Protein AF-A0A9E5XS10-F1 (afdb_monomer)

Solvent-accessible surface area (backbone atoms only — not comparable to full-atom values): 11115 Å² total; per-residue (Å²): 134,70,72,68,60,56,56,55,53,57,50,54,58,51,52,56,55,53,51,54,52,51,52,52,52,50,52,52,52,51,52,50,52,52,50,50,52,50,49,56,55,58,63,60,54,59,63,59,58,56,53,50,54,51,49,54,52,50,54,51,48,51,55,51,49,52,53,51,52,51,50,54,51,50,50,53,52,50,53,53,50,52,51,52,52,51,49,51,52,52,52,57,58,53,75,74,54,84,91,77,89,79,84,81,85,75,74,76,79,67,97,63,71,49,79,56,57,80,28,68,79,36,46,79,69,51,43,52,52,38,45,74,71,72,37,42,37,36,56,47,40,34,70,45,54,50,67,58,51,47,51,54,33,57,74,76,30,81,86,42,67,82,55,68,48,77,42,40,25,60,45,18,47,26,57,57,67,67,36,55,72,60,43,51,53,48,47,68,75,27,66,86,38,48,133

Structure (mmCIF, N/CA/C/O backbone):
data_AF-A0A9E5XS10-F1
#
_entry.id   AF-A0A9E5XS10-F1
#
loop_
_atom_site.group_PDB
_atom_site.id
_atom_site.type_symbol
_atom_site.label_atom_id
_atom_site.label_alt_id
_atom_site.label_comp_id
_atom_site.label_asym_id
_atom_site.label_entity_id
_atom_site.label_seq_id
_atom_site.pdbx_PDB_ins_code
_atom_site.Cartn_x
_atom_site.Cartn_y
_atom_site.Cartn_z
_atom_site.occupancy
_atom_site.B_iso_or_equiv
_atom_site.auth_seq_id
_atom_site.auth_comp_id
_atom_site.auth_asym_id
_atom_site.auth_atom_id
_atom_site.pdbx_PDB_model_num
ATOM 1 N N . MET A 1 1 ? 51.663 -1.964 -89.976 1.00 53.44 1 MET A N 1
ATOM 2 C CA . MET A 1 1 ? 51.739 -2.112 -88.502 1.00 53.44 1 MET A CA 1
ATOM 3 C C . MET A 1 1 ? 51.256 -0.858 -87.745 1.00 53.44 1 MET A C 1
ATOM 5 O O . MET A 1 1 ? 51.431 -0.776 -86.542 1.00 53.44 1 MET A O 1
ATOM 9 N N . THR A 1 2 ? 50.601 0.103 -88.412 1.00 55.31 2 THR A N 1
ATOM 10 C CA . THR A 1 2 ? 50.251 1.424 -87.840 1.00 55.31 2 THR A CA 1
ATOM 11 C C . THR A 1 2 ? 48.772 1.581 -87.456 1.00 55.31 2 THR A C 1
ATOM 13 O O . THR A 1 2 ? 48.432 2.477 -86.693 1.00 55.31 2 THR A O 1
ATOM 16 N N . ILE A 1 3 ? 47.887 0.701 -87.943 1.00 56.12 3 ILE A N 1
ATOM 17 C CA . ILE A 1 3 ? 46.427 0.790 -87.717 1.00 56.12 3 ILE A CA 1
ATOM 18 C C . ILE A 1 3 ? 46.004 0.113 -86.395 1.00 56.12 3 ILE A C 1
ATOM 20 O O . ILE A 1 3 ? 45.001 0.479 -85.796 1.00 56.12 3 ILE A O 1
ATOM 24 N N . LEU A 1 4 ? 46.796 -0.837 -85.882 1.00 55.75 4 LEU A N 1
ATOM 25 C CA . LEU A 1 4 ? 46.478 -1.538 -84.629 1.00 55.75 4 LEU A CA 1
ATOM 26 C C . LEU A 1 4 ? 46.799 -0.709 -83.371 1.00 55.75 4 LEU A C 1
ATOM 28 O O . LEU A 1 4 ? 46.130 -0.863 -82.354 1.00 55.75 4 LEU A O 1
ATOM 32 N N . VAL A 1 5 ? 47.777 0.201 -83.435 1.00 58.66 5 VAL A N 1
ATOM 33 C CA . VAL A 1 5 ? 48.186 1.030 -82.282 1.00 58.66 5 VAL A CA 1
ATOM 34 C C . VAL A 1 5 ? 47.202 2.184 -82.033 1.00 58.66 5 VAL A C 1
ATOM 36 O O . VAL A 1 5 ? 46.957 2.557 -80.889 1.00 58.66 5 VAL A O 1
ATOM 39 N N . SER A 1 6 ? 46.571 2.708 -83.086 1.00 59.72 6 SER A N 1
ATOM 40 C CA . SER A 1 6 ? 45.602 3.812 -83.004 1.00 59.72 6 SER A CA 1
ATOM 41 C C . SER A 1 6 ? 44.253 3.391 -82.401 1.00 59.72 6 SER A C 1
ATOM 43 O O . SER A 1 6 ? 43.667 4.153 -81.633 1.00 59.72 6 SER A O 1
ATOM 45 N N . GLY A 1 7 ? 43.786 2.163 -82.661 1.00 60.03 7 GLY A N 1
ATOM 46 C CA . GLY A 1 7 ? 42.555 1.631 -82.057 1.00 60.03 7 GLY A CA 1
ATOM 47 C C . GLY A 1 7 ? 42.665 1.368 -80.547 1.00 60.03 7 GLY A C 1
ATOM 48 O O . GLY A 1 7 ? 41.732 1.649 -79.797 1.00 60.03 7 GLY A O 1
ATOM 49 N N . LEU A 1 8 ? 43.827 0.896 -80.083 1.00 58.84 8 LEU A N 1
ATOM 50 C CA . LEU A 1 8 ? 44.101 0.648 -78.660 1.00 58.84 8 LEU A CA 1
ATOM 51 C C . LEU A 1 8 ? 44.187 1.944 -77.837 1.00 58.84 8 LEU A C 1
ATOM 53 O O . LEU A 1 8 ? 43.723 1.979 -76.698 1.00 58.84 8 LEU A O 1
ATOM 57 N N . PHE A 1 9 ? 44.714 3.021 -78.425 1.00 61.28 9 PHE A N 1
ATOM 58 C CA . PHE A 1 9 ? 44.790 4.330 -77.772 1.00 61.28 9 PHE A CA 1
ATOM 59 C C . PHE A 1 9 ? 43.406 4.981 -77.608 1.00 61.28 9 PHE A C 1
ATOM 61 O O . PHE A 1 9 ? 43.086 5.500 -76.540 1.00 61.28 9 PHE A O 1
ATOM 68 N N . SER A 1 10 ? 42.542 4.873 -78.626 1.00 64.38 10 SER A N 1
ATOM 69 C CA . SER A 1 10 ? 41.165 5.386 -78.563 1.00 64.38 10 SER A CA 1
ATOM 70 C C . SER A 1 10 ? 40.307 4.648 -77.524 1.00 64.38 10 SER A C 1
ATOM 72 O O . SER A 1 10 ? 39.529 5.277 -76.805 1.00 64.38 10 SER A O 1
ATOM 74 N N . ALA A 1 11 ? 40.492 3.331 -77.383 1.00 60.56 11 ALA A N 1
ATOM 75 C CA . ALA A 1 11 ? 39.813 2.551 -76.354 1.00 60.56 11 ALA A CA 1
ATOM 76 C C . ALA A 1 11 ? 40.232 2.991 -74.938 1.00 60.56 11 ALA A C 1
ATOM 78 O O . ALA A 1 11 ? 39.366 3.228 -74.099 1.00 60.56 11 ALA A O 1
ATOM 79 N N . ALA A 1 12 ? 41.533 3.172 -74.679 1.00 60.53 12 ALA A N 1
ATOM 80 C CA . ALA A 1 12 ? 42.050 3.577 -73.367 1.00 60.53 12 ALA A CA 1
ATOM 81 C C . ALA A 1 12 ? 41.521 4.949 -72.897 1.00 60.53 12 ALA A C 1
ATOM 83 O O . ALA A 1 12 ? 41.179 5.109 -71.724 1.00 60.53 12 ALA A O 1
ATOM 84 N N . GLU A 1 13 ? 41.381 5.920 -73.807 1.00 60.31 13 GLU A N 1
ATOM 85 C CA . GLU A 1 13 ? 40.816 7.238 -73.484 1.00 60.31 13 GLU A CA 1
ATOM 86 C C . GLU A 1 13 ? 39.303 7.173 -73.191 1.00 60.31 13 GLU A C 1
ATOM 88 O O . GLU A 1 13 ? 38.802 7.875 -72.307 1.00 60.31 13 GLU A O 1
ATOM 93 N N . SER A 1 14 ? 38.572 6.293 -73.885 1.00 62.00 14 SER A N 1
ATOM 94 C CA . SER A 1 14 ? 37.153 6.035 -73.611 1.00 62.00 14 SER A CA 1
ATOM 95 C C . SER A 1 14 ? 36.950 5.368 -72.248 1.00 62.00 14 SER A C 1
ATOM 97 O O . SER A 1 14 ? 36.058 5.775 -71.503 1.00 62.00 14 SER A O 1
ATOM 99 N N . TYR A 1 15 ? 37.796 4.392 -71.893 1.00 62.69 15 TYR A N 1
ATOM 100 C CA . TYR A 1 15 ? 37.740 3.718 -70.593 1.00 62.69 15 TYR A CA 1
ATOM 101 C C . TYR A 1 15 ? 37.934 4.708 -69.432 1.00 62.69 15 TYR A C 1
ATOM 103 O O . TYR A 1 15 ? 37.139 4.692 -68.492 1.00 62.69 15 TYR A O 1
ATOM 111 N N . GLY A 1 16 ? 38.897 5.635 -69.531 1.00 67.75 16 GLY A N 1
ATOM 112 C CA . GLY A 1 16 ? 39.138 6.654 -68.498 1.00 67.75 16 GLY A CA 1
ATOM 113 C C . GLY A 1 16 ? 37.986 7.652 -68.299 1.00 67.75 16 GLY A C 1
ATOM 114 O O . GLY A 1 16 ? 37.704 8.064 -67.175 1.00 67.75 16 GLY A O 1
ATOM 115 N N . LYS A 1 17 ? 37.265 8.016 -69.371 1.00 68.88 17 LYS A N 1
ATOM 116 C CA . LYS A 1 17 ? 36.078 8.893 -69.277 1.00 68.88 17 LYS A CA 1
ATOM 117 C C . LYS A 1 17 ? 34.896 8.172 -68.623 1.00 68.88 17 LYS A C 1
ATOM 119 O O . LYS A 1 17 ? 34.175 8.767 -67.819 1.00 68.88 17 LYS A O 1
ATOM 124 N N . THR A 1 18 ? 34.708 6.887 -68.926 1.00 75.69 18 THR A N 1
ATOM 125 C CA . THR A 1 18 ? 33.629 6.083 -68.331 1.00 75.69 18 THR A CA 1
ATOM 126 C C . THR A 1 18 ? 33.843 5.796 -66.847 1.00 75.69 18 THR A C 1
ATOM 128 O O . THR A 1 18 ? 32.883 5.887 -66.087 1.00 75.69 18 THR A O 1
ATOM 131 N N . THR A 1 19 ? 35.075 5.536 -66.399 1.00 77.38 19 THR A N 1
ATOM 132 C CA . THR A 1 19 ? 35.367 5.308 -64.972 1.00 77.38 19 THR A CA 1
ATOM 133 C C . THR A 1 19 ? 35.147 6.571 -64.146 1.00 77.38 19 THR A C 1
ATOM 135 O O . THR A 1 19 ? 34.445 6.514 -63.140 1.00 77.38 19 THR A O 1
ATOM 138 N N . ALA A 1 20 ? 35.625 7.726 -64.623 1.00 84.00 20 ALA A N 1
ATOM 139 C CA . ALA A 1 20 ? 35.396 9.009 -63.958 1.00 84.00 20 ALA A CA 1
ATOM 140 C C . ALA A 1 20 ? 33.897 9.345 -63.849 1.00 84.00 20 ALA A C 1
ATOM 142 O O . ALA A 1 20 ? 33.427 9.815 -62.815 1.00 84.00 20 ALA A O 1
ATOM 143 N N . THR A 1 21 ? 33.118 9.054 -64.896 1.00 86.25 21 THR A N 1
ATOM 144 C CA . THR A 1 21 ? 31.664 9.287 -64.889 1.00 86.25 21 THR A CA 1
ATOM 145 C C . THR A 1 21 ? 30.951 8.385 -63.876 1.00 86.25 21 THR A C 1
ATOM 147 O O . THR A 1 21 ? 30.072 8.845 -63.150 1.00 86.25 21 THR A O 1
ATOM 150 N N . VAL A 1 22 ? 31.342 7.111 -63.784 1.00 86.06 22 VAL A N 1
ATOM 151 C CA . VAL A 1 22 ? 30.760 6.153 -62.830 1.00 86.06 22 VAL A CA 1
ATOM 152 C C . VAL A 1 22 ? 31.109 6.516 -61.384 1.00 86.06 22 VAL A C 1
ATOM 154 O O . VAL A 1 22 ? 30.227 6.486 -60.528 1.00 86.06 22 VAL A O 1
ATOM 157 N N . GLU A 1 23 ? 32.349 6.919 -61.102 1.00 85.94 23 GLU A N 1
ATOM 158 C CA . GLU A 1 23 ? 32.769 7.363 -59.765 1.00 85.94 23 GLU A CA 1
ATOM 159 C C . GLU A 1 23 ? 31.974 8.583 -59.289 1.00 85.94 23 GLU A C 1
ATOM 161 O O . GLU A 1 23 ? 31.484 8.597 -58.157 1.00 85.94 23 GLU A O 1
ATOM 166 N N . ILE A 1 24 ? 31.766 9.569 -60.169 1.00 90.56 24 ILE A N 1
ATOM 167 C CA . ILE A 1 24 ? 30.948 10.750 -59.864 1.00 90.56 24 ILE A CA 1
ATOM 168 C C . ILE A 1 24 ? 29.510 10.334 -59.526 1.00 90.56 24 ILE A C 1
ATOM 170 O O . ILE A 1 24 ? 28.950 10.805 -58.537 1.00 90.56 24 ILE A O 1
ATOM 174 N N . ILE A 1 25 ? 28.916 9.416 -60.294 1.00 92.06 25 ILE A N 1
ATOM 175 C CA . ILE A 1 25 ? 27.556 8.922 -60.030 1.00 92.06 25 ILE A CA 1
ATOM 176 C C . ILE A 1 25 ? 27.485 8.205 -58.673 1.00 92.06 25 ILE A C 1
ATOM 178 O O . ILE A 1 25 ? 26.551 8.446 -57.907 1.00 92.06 25 ILE A O 1
ATOM 182 N N . ILE A 1 26 ? 28.475 7.373 -58.334 1.00 92.50 26 ILE A N 1
ATOM 183 C CA . ILE A 1 26 ? 28.532 6.678 -57.039 1.00 92.50 26 ILE A CA 1
ATOM 184 C C . ILE A 1 26 ? 28.640 7.683 -55.887 1.00 92.50 26 ILE A C 1
ATOM 186 O O . ILE A 1 26 ? 27.903 7.563 -54.909 1.00 92.50 26 ILE A O 1
ATOM 190 N N . MET A 1 27 ? 29.495 8.703 -55.998 1.00 94.62 27 MET A N 1
ATOM 191 C CA . MET A 1 27 ? 29.623 9.742 -54.969 1.00 94.62 27 MET A CA 1
ATOM 192 C C . MET A 1 27 ? 28.321 10.523 -54.769 1.00 94.62 27 MET A C 1
ATOM 194 O O . MET A 1 27 ? 27.938 10.789 -53.629 1.00 94.62 27 MET A O 1
ATOM 198 N N . LEU A 1 28 ? 27.604 10.841 -55.852 1.00 95.06 28 LEU A N 1
ATOM 199 C CA . LEU A 1 28 ? 26.303 11.508 -55.774 1.00 95.06 28 LEU A CA 1
ATOM 200 C C . LEU A 1 28 ? 25.244 10.626 -55.102 1.00 95.06 28 LEU A C 1
ATOM 202 O O . LEU A 1 28 ? 24.477 11.120 -54.275 1.00 95.06 28 LEU A O 1
ATOM 206 N N . LEU A 1 29 ? 25.228 9.323 -55.395 1.00 95.81 29 LEU A N 1
ATOM 207 C CA . LEU A 1 29 ? 24.323 8.374 -54.745 1.00 95.81 29 LEU A CA 1
ATOM 208 C C . LEU A 1 29 ? 24.634 8.222 -53.252 1.00 95.81 29 LEU A C 1
ATOM 210 O O . LEU A 1 29 ? 23.718 8.255 -52.433 1.00 95.81 29 LEU A O 1
ATOM 214 N N . VAL A 1 30 ? 25.912 8.117 -52.881 1.00 94.88 30 VAL A N 1
ATOM 215 C CA . VAL A 1 30 ? 26.334 8.034 -51.474 1.00 94.88 30 VAL A CA 1
ATOM 216 C C . VAL A 1 30 ? 25.973 9.317 -50.725 1.00 94.88 30 VAL A C 1
ATOM 218 O O . VAL A 1 30 ? 25.395 9.242 -49.643 1.00 94.88 30 VAL A O 1
ATOM 221 N N . ALA A 1 31 ? 26.235 10.491 -51.305 1.00 95.31 31 ALA A N 1
ATOM 222 C CA . ALA A 1 31 ? 25.863 11.772 -50.708 1.00 95.31 31 ALA A CA 1
ATOM 223 C C . ALA A 1 31 ? 24.341 11.911 -50.535 1.00 95.31 31 ALA A C 1
ATOM 225 O O . ALA A 1 31 ? 23.880 12.381 -49.494 1.00 95.31 31 ALA A O 1
ATOM 226 N N . PHE A 1 32 ? 23.553 11.453 -51.512 1.00 96.44 32 PHE A N 1
ATOM 227 C CA . PHE A 1 32 ? 22.093 11.446 -51.432 1.00 96.44 32 PHE A CA 1
ATOM 228 C C . PHE A 1 32 ? 21.579 10.519 -50.322 1.00 96.44 32 PHE A C 1
ATOM 230 O O . PHE A 1 32 ? 20.734 10.928 -49.525 1.00 96.44 32 PHE A O 1
ATOM 237 N N . ILE A 1 33 ? 22.119 9.300 -50.219 1.00 95.75 33 ILE A N 1
ATOM 238 C CA . ILE A 1 33 ? 21.747 8.334 -49.174 1.00 95.75 33 ILE A CA 1
ATOM 239 C C . ILE A 1 33 ? 22.134 8.863 -47.790 1.00 95.75 33 ILE A C 1
ATOM 241 O O . ILE A 1 33 ? 21.319 8.815 -46.871 1.00 95.75 33 ILE A O 1
ATOM 245 N N . LEU A 1 34 ? 23.343 9.412 -47.637 1.00 95.06 34 LEU A N 1
ATOM 246 C CA . LEU A 1 34 ? 23.787 10.021 -46.381 1.00 95.06 34 LEU A CA 1
ATOM 247 C C . LEU A 1 34 ? 22.911 11.217 -45.997 1.00 95.06 34 LEU A C 1
ATOM 249 O O . LEU A 1 34 ? 22.513 11.328 -44.841 1.00 95.06 34 LEU A O 1
ATOM 253 N N . GLY A 1 35 ? 22.549 12.070 -46.957 1.00 94.62 35 GLY A N 1
ATOM 254 C CA . GLY A 1 35 ? 21.626 13.183 -46.735 1.00 94.62 35 GLY A CA 1
ATOM 255 C C . GLY A 1 35 ? 20.225 12.720 -46.326 1.00 94.62 35 GLY A C 1
ATOM 256 O O . GLY A 1 35 ? 19.639 13.280 -45.400 1.00 94.62 35 GLY A O 1
ATOM 257 N N . TYR A 1 36 ? 19.704 11.666 -46.959 1.00 94.12 36 TYR A N 1
ATOM 258 C CA . TYR A 1 36 ? 18.415 11.068 -46.609 1.00 94.12 36 TYR A CA 1
ATOM 259 C C . TYR A 1 36 ? 18.434 10.453 -45.203 1.00 94.12 36 TYR A C 1
ATOM 261 O O . TYR A 1 36 ? 17.533 10.715 -44.407 1.00 94.12 36 TYR A O 1
ATOM 269 N N . MET A 1 37 ? 19.485 9.701 -44.865 1.00 91.81 37 MET A N 1
ATOM 270 C CA . MET A 1 37 ? 19.671 9.106 -43.537 1.00 91.81 37 MET A CA 1
ATOM 271 C C . MET A 1 37 ? 19.833 10.175 -42.453 1.00 91.81 37 MET A C 1
ATOM 273 O O . MET A 1 37 ? 19.246 10.055 -41.379 1.00 91.81 37 MET A O 1
ATOM 277 N N . LEU A 1 38 ? 20.570 11.253 -42.740 1.00 89.19 38 LEU A N 1
ATOM 278 C CA . LEU A 1 38 ? 20.726 12.381 -41.826 1.00 89.19 38 LEU A CA 1
ATOM 279 C C . LEU A 1 38 ? 19.396 13.114 -41.614 1.00 89.19 38 LEU A C 1
ATOM 281 O O . LEU A 1 38 ? 19.051 13.422 -40.477 1.00 89.19 38 LEU A O 1
ATOM 285 N N . ARG A 1 39 ? 18.611 13.338 -42.675 1.00 87.31 39 ARG A N 1
ATOM 286 C CA . ARG A 1 39 ? 17.259 13.904 -42.564 1.00 87.31 39 ARG A CA 1
ATOM 287 C C . ARG A 1 39 ? 16.343 13.011 -41.728 1.00 87.31 39 ARG A C 1
ATOM 289 O O . ARG A 1 39 ? 15.690 13.516 -40.823 1.00 87.31 39 ARG A O 1
ATOM 296 N N . TYR A 1 40 ? 16.327 11.706 -41.996 1.00 86.88 40 TYR A N 1
ATOM 297 C CA . TYR A 1 40 ? 15.537 10.732 -41.239 1.00 86.88 40 TYR A CA 1
ATOM 298 C C . TYR A 1 40 ? 15.917 10.726 -39.748 1.00 86.88 40 TYR A C 1
ATOM 300 O O . TYR A 1 40 ? 15.049 10.700 -38.876 1.00 86.88 40 TYR A O 1
ATOM 308 N N . PHE A 1 41 ? 17.214 10.819 -39.446 1.00 83.06 41 PHE A N 1
ATOM 309 C CA . PHE A 1 41 ? 17.714 10.878 -38.074 1.00 83.06 41 PHE A CA 1
ATOM 310 C C . PHE A 1 41 ? 17.380 12.207 -37.375 1.00 83.06 41 PHE A C 1
ATOM 312 O O . PHE A 1 41 ? 16.984 12.206 -36.210 1.00 83.06 41 PHE A O 1
ATOM 319 N N . LEU A 1 42 ? 17.475 13.337 -38.081 1.00 78.06 42 LEU A N 1
ATOM 320 C CA . LEU A 1 42 ? 17.122 14.654 -37.544 1.00 78.06 42 LEU A CA 1
ATOM 321 C C . LEU A 1 42 ? 15.609 14.816 -37.330 1.00 78.06 42 LEU A C 1
ATOM 323 O O . LEU A 1 42 ? 15.203 15.442 -36.353 1.00 78.06 42 LEU A O 1
ATOM 327 N N . GLU A 1 43 ? 14.770 14.226 -38.183 1.00 75.94 43 GLU A N 1
ATOM 328 C CA . GLU A 1 43 ? 13.307 14.262 -38.047 1.00 75.94 43 GLU A CA 1
ATOM 329 C C . GLU A 1 43 ? 12.827 13.471 -36.817 1.00 75.94 43 GLU A C 1
ATOM 331 O O . GLU A 1 43 ? 11.937 13.925 -36.099 1.00 75.94 43 GLU A O 1
ATOM 336 N N . LYS A 1 44 ? 13.510 12.368 -36.478 1.00 65.06 44 LYS A N 1
ATOM 337 C CA . LYS A 1 44 ? 13.262 11.586 -35.255 1.00 65.06 44 LYS A CA 1
ATOM 338 C C . LYS A 1 44 ? 13.625 12.330 -33.958 1.00 65.06 44 LYS A C 1
ATOM 340 O O . LYS A 1 44 ? 13.145 11.963 -32.891 1.00 65.06 44 LYS A O 1
ATOM 345 N N . SER A 1 45 ? 14.435 13.391 -34.020 1.00 63.94 45 SER A N 1
ATOM 346 C CA . SER A 1 45 ? 14.838 14.149 -32.821 1.00 63.94 45 SER A CA 1
ATOM 347 C C . SER A 1 45 ? 13.715 14.999 -32.201 1.00 63.94 45 SER A C 1
ATOM 349 O O . SER A 1 45 ? 13.841 15.422 -31.052 1.00 63.94 45 SER A O 1
ATOM 351 N N . LYS A 1 46 ? 12.596 15.219 -32.914 1.00 59.91 46 LYS A N 1
ATOM 352 C CA . LYS A 1 46 ? 11.437 15.972 -32.396 1.00 59.91 46 LYS A CA 1
ATOM 353 C C . LYS A 1 46 ? 10.726 15.281 -31.227 1.00 59.91 46 LYS A C 1
ATOM 355 O O . LYS A 1 46 ? 10.219 15.978 -30.358 1.00 59.91 46 LYS A O 1
ATOM 360 N N . ASP A 1 47 ? 10.779 13.953 -31.128 1.00 62.75 47 ASP A N 1
ATOM 361 C CA . ASP A 1 47 ? 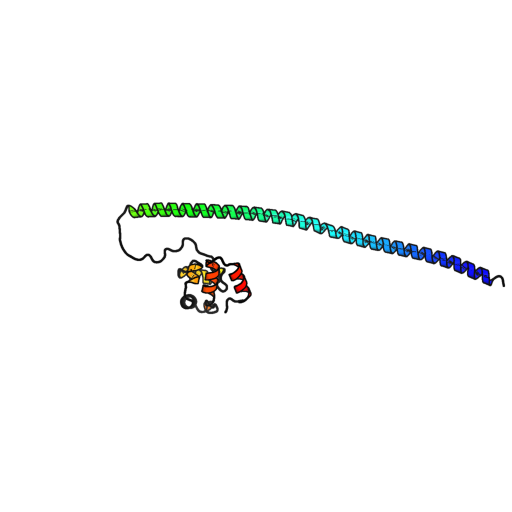10.213 13.213 -29.984 1.00 62.75 47 ASP A CA 1
ATOM 362 C C . ASP A 1 47 ? 10.885 13.573 -28.642 1.00 62.75 47 ASP A C 1
ATOM 364 O O . ASP A 1 47 ? 10.333 13.336 -27.565 1.00 62.75 47 ASP A O 1
ATOM 368 N N . GLN A 1 48 ? 12.069 14.194 -28.669 1.00 59.62 48 GLN A N 1
ATOM 369 C CA . GLN A 1 48 ? 12.777 14.594 -27.455 1.00 59.62 48 GLN A CA 1
ATOM 370 C C . GLN A 1 48 ? 12.142 15.800 -26.744 1.00 59.62 48 GLN A C 1
ATOM 372 O O . GLN A 1 48 ? 12.337 15.957 -25.535 1.00 59.62 48 GLN A O 1
ATOM 377 N N . THR A 1 49 ? 11.390 16.657 -27.446 1.00 62.69 49 THR A N 1
ATOM 378 C CA . THR A 1 49 ? 10.693 17.787 -26.805 1.00 62.69 49 THR A CA 1
ATOM 379 C C . THR A 1 49 ? 9.452 17.338 -26.037 1.00 62.69 49 THR A C 1
ATOM 381 O O . THR A 1 49 ? 9.191 17.876 -24.963 1.00 62.69 49 THR A O 1
ATOM 384 N N . ASP A 1 50 ? 8.760 16.298 -26.507 1.00 77.12 50 ASP A N 1
ATOM 385 C CA . ASP A 1 50 ? 7.577 15.740 -25.837 1.00 77.12 50 ASP A CA 1
ATOM 386 C C . ASP A 1 50 ? 7.936 15.045 -24.523 1.00 77.12 50 ASP A C 1
ATOM 388 O O . ASP A 1 50 ? 7.241 15.197 -23.517 1.00 77.12 50 ASP A O 1
ATOM 392 N N . TRP A 1 51 ? 9.066 14.333 -24.489 1.00 69.31 51 TRP A N 1
ATOM 393 C CA . TRP A 1 51 ? 9.543 13.709 -23.255 1.00 69.31 51 TRP A CA 1
ATOM 394 C C . TRP A 1 51 ? 9.899 14.743 -22.180 1.00 69.31 51 TRP A C 1
ATOM 396 O O . TRP A 1 51 ? 9.597 14.528 -21.009 1.00 69.31 51 TRP A O 1
ATOM 406 N N . LYS A 1 52 ? 10.473 15.889 -22.569 1.00 79.44 52 LYS A N 1
ATOM 407 C CA . LYS A 1 52 ? 10.773 16.987 -21.637 1.00 79.44 52 LYS A CA 1
ATOM 408 C C . LYS A 1 52 ? 9.505 17.629 -21.083 1.00 79.44 52 LYS A C 1
ATOM 410 O O . LYS A 1 52 ? 9.401 17.785 -19.874 1.00 79.44 52 LYS A O 1
ATOM 415 N N . ALA A 1 53 ? 8.529 17.924 -21.941 1.00 82.06 53 ALA A N 1
ATOM 416 C CA . ALA A 1 53 ? 7.246 18.473 -21.506 1.00 82.06 53 ALA A CA 1
ATOM 417 C C . ALA A 1 53 ? 6.506 17.510 -20.561 1.00 82.06 53 ALA A C 1
ATOM 419 O O . ALA A 1 53 ? 5.983 17.926 -19.530 1.00 82.06 53 ALA A O 1
ATOM 420 N N . LYS A 1 54 ? 6.522 16.206 -20.869 1.00 87.38 54 LYS A N 1
ATOM 421 C CA . LYS A 1 54 ? 5.935 15.174 -20.008 1.00 87.38 54 LYS A CA 1
ATOM 422 C C . LYS A 1 54 ? 6.677 15.045 -18.677 1.00 87.38 54 LYS A C 1
ATOM 424 O O . LYS A 1 54 ? 6.040 14.863 -17.642 1.00 87.38 54 LYS A O 1
ATOM 429 N N . PHE A 1 55 ? 8.004 15.155 -18.692 1.00 88.38 55 PHE A N 1
ATOM 430 C CA . PHE A 1 55 ? 8.825 15.153 -17.485 1.00 88.38 55 PHE A CA 1
ATOM 431 C C . PHE A 1 55 ? 8.518 16.361 -16.591 1.00 88.38 55 PHE A C 1
ATOM 433 O O . PHE A 1 55 ? 8.267 16.178 -15.405 1.00 88.38 55 PHE A O 1
ATOM 440 N N . GLU A 1 56 ? 8.432 17.567 -17.156 1.00 85.75 56 GLU A N 1
ATOM 441 C CA . GLU A 1 56 ? 8.046 18.779 -16.418 1.00 85.75 56 GLU A CA 1
ATOM 442 C C . GLU A 1 56 ? 6.618 18.681 -15.859 1.00 85.75 56 GLU A C 1
ATOM 444 O O . GLU A 1 56 ? 6.387 19.017 -14.697 1.00 85.75 56 GLU A O 1
ATOM 449 N N . SER A 1 57 ? 5.660 18.152 -16.633 1.00 91.06 57 SER A N 1
ATOM 450 C CA . SER A 1 57 ? 4.293 17.947 -16.138 1.00 91.06 57 SER A CA 1
ATOM 451 C C . SER A 1 57 ? 4.227 16.919 -15.008 1.00 91.06 57 SER A C 1
ATOM 453 O O . SER A 1 57 ? 3.488 17.117 -14.050 1.00 91.06 57 SER A O 1
ATOM 455 N N . LEU A 1 58 ? 5.026 15.849 -15.094 1.00 87.69 58 LEU A N 1
ATOM 456 C CA . LEU A 1 58 ? 5.135 14.832 -14.045 1.00 87.69 58 LEU A CA 1
ATOM 457 C C . LEU A 1 58 ? 5.766 15.413 -12.778 1.00 87.69 58 LEU A C 1
ATOM 459 O O . LEU A 1 58 ? 5.269 15.180 -11.682 1.00 87.69 58 LEU A O 1
ATOM 463 N N . GLN A 1 59 ? 6.826 16.212 -12.914 1.00 89.00 59 GLN A N 1
ATOM 464 C CA . GLN A 1 59 ? 7.435 16.907 -11.778 1.00 89.00 59 GLN A CA 1
ATOM 465 C C . GLN A 1 59 ? 6.436 17.841 -11.088 1.00 89.00 59 GLN A C 1
ATOM 467 O O . GLN A 1 59 ? 6.363 17.863 -9.860 1.00 89.00 59 GLN A O 1
ATOM 472 N N . HIS A 1 60 ? 5.625 18.561 -11.865 1.00 89.69 60 HIS A N 1
ATOM 473 C CA . HIS A 1 60 ? 4.573 19.408 -11.315 1.00 89.69 60 HIS A CA 1
ATOM 474 C C . HIS A 1 60 ? 3.462 18.601 -10.624 1.00 89.69 60 HIS A C 1
ATOM 476 O O . HIS A 1 60 ? 2.979 18.995 -9.562 1.00 89.69 60 HIS A O 1
ATOM 482 N N . GLU A 1 61 ? 3.072 17.456 -11.190 1.00 90.50 61 GLU A N 1
ATOM 483 C CA . GLU A 1 61 ? 2.100 16.551 -10.576 1.00 90.50 61 GLU A CA 1
ATOM 484 C C . GLU A 1 61 ? 2.602 16.016 -9.232 1.00 90.50 61 GLU A C 1
ATOM 486 O O . GLU A 1 61 ? 1.848 16.052 -8.262 1.00 90.50 61 GLU A O 1
ATOM 491 N N . HIS A 1 62 ? 3.874 15.614 -9.137 1.00 89.56 62 HIS A N 1
ATOM 492 C CA . HIS A 1 62 ? 4.491 15.202 -7.874 1.00 89.56 62 HIS A CA 1
ATOM 493 C C . HIS A 1 62 ? 4.446 16.316 -6.823 1.00 89.56 62 HIS A C 1
ATOM 495 O O . HIS A 1 62 ? 4.010 16.075 -5.699 1.00 89.56 62 HIS A O 1
ATOM 501 N N . GLU A 1 63 ? 4.799 17.550 -7.194 1.00 91.38 63 GLU A N 1
ATOM 502 C CA . GLU A 1 63 ? 4.753 18.689 -6.270 1.00 91.38 63 GLU A CA 1
ATOM 503 C C . GLU A 1 63 ? 3.320 18.986 -5.792 1.00 91.38 63 GLU A C 1
ATOM 505 O O . GLU A 1 63 ? 3.084 19.296 -4.620 1.00 91.38 63 GLU A O 1
ATOM 510 N N . MET A 1 64 ? 2.333 18.880 -6.686 1.00 90.94 64 MET A N 1
ATOM 511 C CA . MET A 1 64 ? 0.928 19.027 -6.309 1.00 90.94 64 MET A CA 1
ATOM 512 C C . MET A 1 64 ? 0.456 17.893 -5.404 1.00 90.94 64 MET A C 1
ATOM 514 O O . MET A 1 64 ? -0.284 18.148 -4.451 1.00 90.94 64 MET A O 1
ATOM 518 N N . LEU A 1 65 ? 0.870 16.657 -5.676 1.00 87.12 65 LEU A N 1
ATOM 519 C CA . LEU A 1 65 ? 0.532 15.509 -4.844 1.00 87.12 65 LEU A CA 1
ATOM 520 C C . LEU A 1 65 ? 1.113 15.669 -3.439 1.00 87.12 65 LEU A C 1
ATOM 522 O O . LEU A 1 65 ? 0.379 15.496 -2.469 1.00 87.12 65 LEU A O 1
ATOM 526 N N . ASP A 1 66 ? 2.365 16.109 -3.321 1.00 89.06 66 ASP A N 1
ATOM 527 C CA . ASP A 1 66 ? 3.018 16.372 -2.036 1.00 89.06 66 ASP A CA 1
ATOM 528 C C . ASP A 1 66 ? 2.290 17.452 -1.230 1.00 89.06 66 ASP A C 1
ATOM 530 O O . ASP A 1 66 ? 2.028 17.269 -0.037 1.00 89.06 66 ASP A O 1
ATOM 534 N N . LYS A 1 67 ? 1.865 18.542 -1.884 1.00 90.94 67 LYS A N 1
ATOM 535 C CA . LYS A 1 67 ? 1.031 19.580 -1.253 1.00 90.94 67 LYS A CA 1
ATOM 536 C C . LY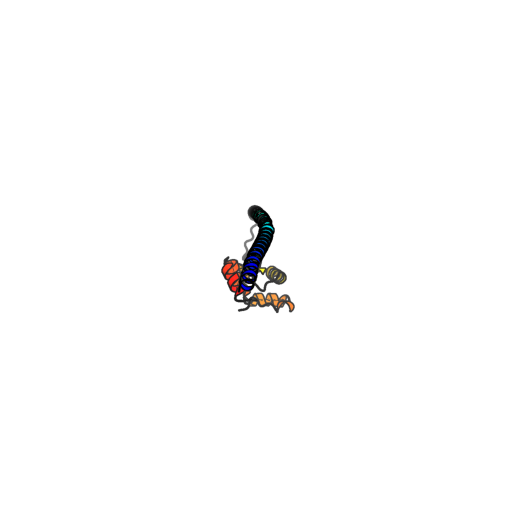S A 1 67 ? -0.316 19.028 -0.786 1.00 90.94 67 LYS A C 1
ATOM 538 O O . LYS A 1 67 ? -0.792 19.373 0.294 1.00 90.94 67 LYS A O 1
ATOM 543 N N . ARG A 1 68 ? -0.959 18.162 -1.575 1.00 92.75 68 ARG A N 1
ATOM 544 C CA . ARG A 1 68 ? -2.230 17.530 -1.177 1.00 92.75 68 ARG A CA 1
ATOM 545 C C . ARG A 1 68 ? -2.030 16.585 0.004 1.00 92.75 68 ARG A C 1
ATOM 547 O O . ARG A 1 68 ? -2.837 16.608 0.930 1.00 92.75 68 ARG A O 1
ATOM 554 N N . PHE A 1 69 ? -0.946 15.812 0.019 1.00 90.81 69 PHE A N 1
ATOM 555 C CA . PHE A 1 69 ? -0.598 14.957 1.150 1.00 90.81 69 PHE A CA 1
ATOM 556 C C . PHE A 1 69 ? -0.309 15.762 2.4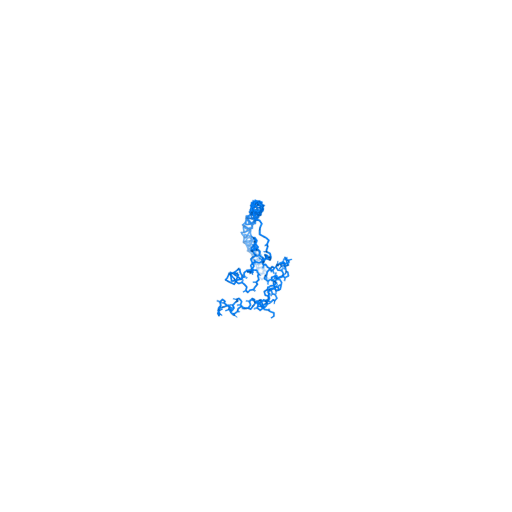18 1.00 90.81 69 PHE A C 1
ATOM 558 O O . PHE A 1 69 ? -0.754 15.354 3.491 1.00 90.81 69 PHE A O 1
ATOM 565 N N . SER A 1 70 ? 0.386 16.902 2.322 1.00 91.06 70 SER A N 1
ATOM 566 C CA . SER A 1 70 ? 0.632 17.757 3.488 1.00 91.06 70 SER A CA 1
ATOM 567 C C . SER A 1 70 ? -0.667 18.335 4.047 1.00 91.06 70 SER A C 1
ATOM 569 O O . SER A 1 70 ? -0.882 18.277 5.252 1.00 91.06 70 SER A O 1
ATOM 571 N N . LEU A 1 71 ? -1.576 18.793 3.180 1.00 92.50 71 LEU A N 1
ATOM 572 C CA . LEU A 1 71 ? -2.886 19.302 3.597 1.00 92.50 71 LEU A CA 1
ATOM 573 C C . LEU A 1 71 ? -3.729 18.231 4.293 1.00 92.50 71 LEU A C 1
ATOM 575 O O . LEU A 1 71 ? -4.240 18.469 5.382 1.00 92.50 71 LEU A O 1
ATOM 579 N N . ILE A 1 72 ? -3.826 17.036 3.708 1.00 88.62 72 ILE A N 1
ATOM 580 C CA . ILE A 1 72 ? -4.569 15.917 4.307 1.00 88.62 72 ILE A CA 1
ATOM 581 C C . ILE A 1 72 ? -3.943 15.509 5.646 1.00 88.62 72 ILE A C 1
ATOM 583 O O . ILE A 1 72 ? -4.646 15.152 6.591 1.00 88.62 72 ILE A O 1
ATOM 587 N N . ARG A 1 73 ? -2.613 15.546 5.757 1.00 91.00 73 ARG A N 1
ATOM 588 C CA . ARG A 1 73 ? -1.914 15.268 7.016 1.00 91.00 73 ARG A CA 1
ATOM 589 C C . ARG A 1 73 ? -2.264 16.299 8.089 1.00 91.00 73 ARG A C 1
ATOM 591 O O . ARG A 1 73 ? -2.512 15.910 9.230 1.00 91.00 73 ARG A O 1
ATOM 598 N N . ASP A 1 74 ? -2.315 17.575 7.727 1.00 90.50 74 ASP A N 1
ATOM 599 C CA . ASP A 1 74 ? -2.674 18.656 8.643 1.00 90.50 74 ASP A CA 1
ATOM 600 C C . ASP A 1 74 ? -4.155 18.603 9.044 1.00 90.50 74 ASP A C 1
ATOM 602 O O . ASP A 1 74 ? -4.466 18.752 10.225 1.00 90.50 74 ASP A O 1
ATOM 606 N N . GLU A 1 75 ? -5.058 18.299 8.110 1.00 88.12 75 GLU A N 1
ATOM 607 C CA . GLU A 1 75 ? -6.488 18.097 8.381 1.00 88.12 75 GLU A CA 1
ATOM 608 C C . GLU A 1 75 ? -6.709 16.926 9.346 1.00 88.12 75 GLU A C 1
ATOM 610 O O . GLU A 1 75 ? -7.395 17.068 10.358 1.00 88.12 75 GLU A O 1
ATOM 615 N N . ASN A 1 76 ? -6.043 15.791 9.111 1.00 86.56 76 ASN A N 1
ATOM 616 C CA . ASN A 1 76 ? -6.080 14.665 10.042 1.00 86.56 76 ASN A CA 1
ATOM 617 C C . ASN A 1 76 ? -5.563 15.065 11.433 1.00 86.56 76 ASN A C 1
ATOM 619 O O . ASN A 1 76 ? -6.157 14.689 12.443 1.00 86.56 76 ASN A O 1
ATOM 623 N N . ARG A 1 77 ? -4.492 15.865 11.517 1.00 85.94 77 ARG A N 1
ATOM 624 C CA . ARG A 1 77 ? -3.960 16.357 12.797 1.00 85.94 77 ARG A CA 1
ATOM 625 C C . ARG A 1 77 ? -4.959 17.262 13.524 1.00 85.94 77 ARG A C 1
ATOM 627 O O . ARG A 1 77 ? -5.132 17.122 14.737 1.00 85.94 77 ARG A O 1
ATOM 634 N N . GLN A 1 78 ? -5.632 18.156 12.806 1.00 90.00 78 GLN A N 1
ATOM 635 C CA . GLN A 1 78 ? -6.672 19.015 13.377 1.00 90.00 78 GLN A CA 1
ATOM 636 C C . GLN A 1 78 ? -7.838 18.179 13.908 1.00 90.00 78 GLN A C 1
ATOM 638 O O . GLN A 1 78 ? -8.157 18.281 15.090 1.00 90.00 78 GLN A O 1
ATOM 643 N N . LEU A 1 79 ? -8.366 17.256 13.099 1.00 84.00 79 LEU A N 1
ATOM 644 C CA . LEU A 1 79 ? -9.453 16.358 13.498 1.00 84.00 79 LEU A CA 1
ATOM 645 C C . LEU A 1 79 ? -9.097 15.516 14.730 1.00 84.00 79 LEU A C 1
ATOM 647 O O . LEU A 1 79 ? -9.920 15.369 15.631 1.00 84.00 79 LEU A O 1
ATOM 651 N N . THR A 1 80 ? -7.866 14.997 14.824 1.00 81.19 80 THR A N 1
ATOM 652 C CA . THR A 1 80 ? -7.430 14.259 16.027 1.00 81.19 80 THR A CA 1
ATOM 653 C C . THR A 1 80 ? -7.411 15.139 17.276 1.00 81.19 80 THR A C 1
ATOM 655 O O . THR A 1 80 ? -7.837 14.699 18.342 1.00 81.19 80 THR A O 1
ATOM 658 N N . THR A 1 81 ? -6.992 16.399 17.140 1.00 89.31 81 THR A N 1
ATOM 659 C CA . THR A 1 81 ? -6.947 17.355 18.255 1.00 89.31 81 THR A CA 1
ATOM 660 C C . THR A 1 81 ? -8.359 17.728 18.704 1.00 89.31 81 THR A C 1
ATOM 662 O O . THR A 1 81 ? -8.652 17.708 19.899 1.00 89.31 81 THR A O 1
ATOM 665 N N . GLU A 1 82 ? -9.263 17.988 17.758 1.00 88.94 82 GLU A N 1
ATOM 666 C CA . GLU A 1 82 ? -10.678 18.251 18.038 1.00 88.94 82 GLU A CA 1
ATOM 667 C C . GLU A 1 82 ? -11.354 17.065 18.734 1.00 88.94 82 GLU A C 1
ATOM 669 O O . GLU A 1 82 ? -12.129 17.252 19.677 1.00 88.94 82 GLU A O 1
ATOM 674 N N . LEU A 1 83 ? -11.034 15.836 18.319 1.00 86.38 83 LEU A N 1
ATOM 675 C CA . LEU A 1 83 ? -11.572 14.617 18.916 1.00 86.38 83 LEU A CA 1
ATOM 676 C C . LEU A 1 83 ? -11.065 14.422 20.352 1.00 86.38 83 LEU A C 1
ATOM 678 O O . LEU A 1 83 ? -11.854 14.086 21.238 1.00 86.38 83 LEU A O 1
ATOM 682 N N . ASP A 1 84 ? -9.790 14.710 20.616 1.00 85.44 84 ASP A N 1
ATOM 683 C CA . ASP A 1 84 ? -9.214 14.685 21.962 1.00 85.44 84 ASP A CA 1
ATOM 684 C C . ASP A 1 84 ? -9.799 15.771 22.873 1.00 85.44 84 ASP A C 1
ATOM 686 O O . ASP A 1 84 ? -10.079 15.518 24.049 1.00 85.44 84 ASP A O 1
ATOM 690 N N . GLU A 1 85 ? -10.033 16.973 22.351 1.00 88.62 85 GLU A N 1
ATOM 691 C CA . GLU A 1 85 ? -10.697 18.046 23.090 1.00 88.62 85 GLU A CA 1
ATOM 692 C C . GLU A 1 85 ? -12.163 17.720 23.386 1.00 88.62 85 GLU A C 1
ATOM 694 O O . GLU A 1 85 ? -12.623 17.911 24.516 1.00 88.62 85 GLU A O 1
ATOM 699 N N . CYS A 1 86 ? -12.897 17.190 22.406 1.00 83.69 86 CYS A N 1
ATOM 700 C CA . CYS A 1 86 ? -14.274 16.740 22.580 1.00 83.69 86 CYS A CA 1
ATOM 701 C C . CYS A 1 86 ? -14.349 15.602 23.60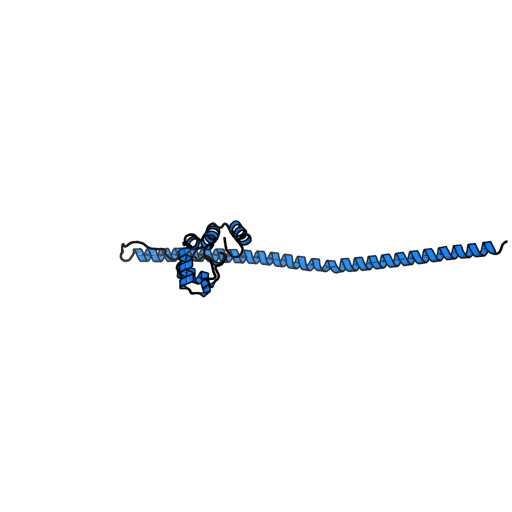8 1.00 83.69 86 CYS A C 1
ATOM 703 O O . CYS A 1 86 ? -15.181 15.633 24.517 1.00 83.69 86 CYS A O 1
ATOM 705 N N . ARG A 1 87 ? -13.411 14.648 23.550 1.00 86.75 87 ARG A N 1
ATOM 706 C CA . ARG A 1 87 ? -13.286 13.558 24.522 1.00 86.75 87 ARG A CA 1
ATOM 707 C C . ARG A 1 87 ? -12.970 14.075 25.922 1.00 86.75 87 ARG A C 1
ATOM 709 O O . ARG A 1 87 ? -13.589 13.614 26.878 1.00 86.75 87 ARG A O 1
ATOM 716 N N . LYS A 1 88 ? -12.054 15.038 26.071 1.00 83.44 88 LYS A N 1
ATOM 717 C CA . LYS A 1 88 ? -11.757 15.684 27.363 1.00 83.44 88 LYS A CA 1
ATOM 718 C C . LYS A 1 88 ? -12.979 16.409 27.923 1.00 83.44 88 LYS A C 1
ATOM 720 O O . LYS A 1 88 ? -13.273 16.233 29.101 1.00 83.44 88 LYS A O 1
ATOM 725 N N . LYS A 1 89 ? -13.727 17.141 27.087 1.00 81.62 89 LYS A N 1
ATOM 726 C CA . LYS A 1 89 ? -14.991 17.803 27.465 1.00 81.62 89 LYS A CA 1
ATOM 727 C C . LYS A 1 89 ? -16.058 16.789 27.895 1.00 81.62 89 LYS A C 1
ATOM 729 O O . LYS A 1 89 ? -16.719 16.983 28.915 1.00 81.62 89 LYS A O 1
ATOM 734 N N . ALA A 1 90 ? -16.183 15.676 27.173 1.00 76.94 90 ALA A N 1
ATOM 735 C CA . ALA A 1 90 ? -17.085 14.581 27.524 1.00 76.94 90 ALA A CA 1
ATOM 736 C C . ALA A 1 90 ? -16.670 13.887 28.836 1.00 76.94 90 ALA A C 1
ATOM 738 O O . ALA A 1 90 ? -17.521 13.593 29.671 1.00 76.94 90 ALA A O 1
ATOM 739 N N . LEU A 1 91 ? -15.368 13.678 29.067 1.00 72.25 91 LEU A N 1
ATOM 740 C CA . LEU A 1 91 ? -14.828 13.134 30.319 1.00 72.25 91 LEU A CA 1
ATOM 741 C C . LEU A 1 91 ? -15.046 14.088 31.502 1.00 72.25 91 LEU A C 1
ATOM 743 O O . LEU A 1 91 ? -15.437 13.634 32.576 1.00 72.25 91 LEU A O 1
ATOM 747 N N . SER A 1 92 ? -14.861 15.400 31.316 1.00 70.62 92 SER A N 1
ATOM 748 C CA . SER A 1 92 ? -15.122 16.396 32.363 1.00 70.62 92 SER A CA 1
ATOM 749 C C . SER A 1 92 ? -16.611 16.541 32.682 1.00 70.62 92 SER A C 1
ATOM 751 O O . SER A 1 92 ? -16.954 16.756 33.839 1.00 70.62 92 SER A O 1
ATOM 753 N N . ALA A 1 93 ? -17.493 16.363 31.691 1.00 65.19 93 ALA A N 1
ATOM 754 C CA . ALA A 1 93 ? -18.942 16.302 31.898 1.00 65.19 93 ALA A CA 1
ATOM 755 C C . ALA A 1 93 ? -19.385 14.999 32.593 1.00 65.19 93 ALA A C 1
ATOM 757 O O . ALA A 1 93 ? -20.375 14.985 33.317 1.00 65.19 93 ALA A O 1
ATOM 758 N N . ARG A 1 94 ? -18.637 13.901 32.412 1.00 56.97 94 ARG A N 1
ATOM 759 C CA . ARG A 1 94 ? -18.898 12.619 33.083 1.00 56.97 94 ARG A CA 1
ATOM 760 C C . ARG A 1 94 ? -18.454 12.611 34.548 1.00 56.97 94 ARG A C 1
ATOM 762 O O . ARG A 1 94 ? -19.050 11.911 35.354 1.00 56.97 94 ARG A O 1
ATOM 769 N N . ASN A 1 95 ? -17.431 13.390 34.903 1.00 58.44 95 ASN A N 1
ATOM 770 C CA . ASN A 1 95 ? -16.926 13.479 36.279 1.00 58.44 95 ASN A CA 1
ATOM 771 C C . ASN A 1 95 ? -17.753 14.415 37.185 1.00 58.44 95 ASN A C 1
ATOM 773 O O . ASN A 1 95 ? -17.525 14.448 38.391 1.00 58.44 95 ASN A O 1
ATOM 777 N N . THR A 1 96 ? -18.713 15.161 36.628 1.00 56.81 96 THR A N 1
ATOM 778 C CA . THR A 1 96 ? -19.617 16.070 37.358 1.00 56.81 96 THR A CA 1
ATOM 779 C C . THR A 1 96 ? -21.019 15.495 37.602 1.00 56.81 96 THR A C 1
ATOM 781 O O . THR A 1 96 ? -21.873 16.193 38.145 1.00 56.81 96 THR A O 1
ATOM 784 N N . GLY A 1 97 ? -21.264 14.214 37.295 1.00 54.47 97 GLY A N 1
ATOM 785 C CA . GLY A 1 97 ? -22.539 13.542 37.567 1.00 54.47 97 GLY A CA 1
ATOM 786 C C . GLY A 1 97 ? -22.370 12.062 37.913 1.00 54.47 97 GLY A C 1
ATOM 787 O O . GLY A 1 97 ? -22.023 11.273 37.047 1.00 54.47 97 GLY A O 1
ATOM 788 N N . TYR A 1 98 ? -22.634 11.725 39.183 1.00 39.94 98 TYR A N 1
ATOM 789 C CA . TYR A 1 98 ? -22.821 10.390 39.778 1.00 39.94 98 TYR A CA 1
ATOM 790 C C . TYR A 1 98 ? -21.895 9.251 39.308 1.00 39.94 98 TYR A C 1
ATOM 792 O O . TYR A 1 98 ? -22.081 8.622 38.268 1.00 39.94 98 TYR A O 1
ATOM 800 N N . GLY A 1 99 ? -20.941 8.913 40.182 1.00 52.78 99 GLY A N 1
ATOM 801 C CA . GLY A 1 99 ? -20.084 7.745 40.042 1.00 52.78 99 GLY A CA 1
ATOM 802 C C . GLY A 1 99 ? -20.863 6.430 40.043 1.00 52.78 99 GLY A C 1
ATOM 803 O O . GLY A 1 99 ? -21.640 6.149 40.952 1.00 52.78 99 GLY A O 1
ATOM 804 N N . PHE A 1 100 ? -20.562 5.594 39.054 1.00 45.12 100 PHE A N 1
ATOM 805 C CA . PHE A 1 100 ? -20.733 4.152 39.146 1.00 45.12 100 PHE A CA 1
ATOM 806 C C . PHE A 1 100 ? -19.365 3.492 38.975 1.00 45.12 100 PHE A C 1
ATOM 808 O O . PHE A 1 100 ? -18.726 3.591 37.926 1.00 45.12 100 PHE A O 1
ATOM 815 N N . ALA A 1 101 ? -18.915 2.846 40.048 1.00 52.41 101 ALA A N 1
ATOM 816 C CA . ALA A 1 101 ? -17.835 1.875 40.032 1.00 52.41 101 ALA A CA 1
ATOM 817 C C . ALA A 1 101 ? -18.366 0.557 39.446 1.00 52.41 101 ALA A C 1
ATOM 819 O O . ALA A 1 101 ? -19.441 0.106 39.838 1.00 52.41 101 ALA A O 1
ATOM 820 N N . GLY A 1 102 ? -17.620 -0.063 38.528 1.00 39.53 102 GLY A N 1
ATOM 821 C CA . GLY A 1 102 ? -17.978 -1.378 37.991 1.00 39.53 102 GLY A CA 1
ATOM 822 C C . GLY A 1 102 ? -17.234 -1.776 36.718 1.00 39.53 102 GLY A C 1
ATOM 823 O O . GLY A 1 102 ? -17.739 -1.571 35.626 1.00 39.53 102 GLY A O 1
ATOM 824 N N . THR A 1 103 ? -16.038 -2.345 36.904 1.00 43.38 103 THR A N 1
ATOM 825 C CA . THR A 1 103 ? -15.413 -3.457 36.147 1.00 43.38 103 THR A CA 1
ATOM 826 C C . THR A 1 103 ? -15.471 -3.530 34.606 1.00 43.38 103 THR A C 1
ATOM 828 O O . THR A 1 103 ? -16.523 -3.691 34.001 1.00 43.38 103 THR A O 1
ATOM 831 N N . ALA A 1 104 ? -14.264 -3.634 34.026 1.00 49.81 104 ALA A N 1
ATOM 832 C CA . ALA A 1 104 ? -13.919 -4.247 32.735 1.00 49.81 104 ALA A CA 1
ATOM 833 C C . ALA A 1 104 ? -14.511 -3.608 31.462 1.00 49.81 104 ALA A C 1
ATOM 835 O O . ALA A 1 104 ? -15.413 -4.145 30.824 1.00 49.81 104 ALA A O 1
ATOM 836 N N . ALA A 1 105 ? -13.903 -2.509 31.005 1.00 41.88 105 ALA A N 1
ATOM 837 C CA . ALA A 1 105 ? -14.104 -2.030 29.640 1.00 41.88 105 ALA A CA 1
ATOM 838 C C . ALA A 1 105 ? -13.193 -2.804 28.673 1.00 41.88 105 ALA A C 1
ATOM 840 O O . ALA A 1 105 ? -12.071 -2.401 28.370 1.00 41.88 105 ALA A O 1
ATOM 841 N N . LYS A 1 106 ? -13.718 -3.937 28.204 1.00 48.88 106 LYS A N 1
ATOM 842 C CA . LYS A 1 106 ? -13.404 -4.523 26.901 1.00 48.88 106 LYS A CA 1
ATOM 843 C C . LYS A 1 106 ? -13.396 -3.405 25.849 1.00 48.88 106 LYS A C 1
ATOM 845 O O . LYS A 1 106 ? -14.405 -2.723 25.689 1.00 48.88 106 LYS A O 1
ATOM 850 N N . THR A 1 107 ? -12.225 -3.205 25.245 1.00 45.31 107 THR A N 1
ATOM 851 C CA . THR A 1 107 ? -11.947 -2.529 23.968 1.00 45.31 107 THR A CA 1
ATOM 852 C C . THR A 1 107 ? -13.002 -1.516 23.515 1.00 45.31 107 THR A C 1
ATOM 854 O O . THR A 1 107 ? -13.982 -1.848 22.848 1.00 45.31 107 THR A O 1
ATOM 857 N N . ALA A 1 108 ? -12.766 -0.240 23.832 1.00 54.59 108 ALA A N 1
ATOM 858 C CA . ALA A 1 108 ? -13.326 0.836 23.026 1.00 54.59 108 ALA A CA 1
ATOM 859 C C . ALA A 1 108 ? -12.872 0.613 21.575 1.00 54.59 108 ALA A C 1
ATOM 861 O O . ALA A 1 108 ? -11.689 0.354 21.352 1.00 54.59 108 ALA A O 1
ATOM 862 N N . ALA A 1 109 ? -13.801 0.673 20.615 1.00 53.09 109 ALA A N 1
ATOM 863 C CA . ALA A 1 109 ? -13.460 0.582 19.199 1.00 53.09 109 ALA A CA 1
ATOM 864 C C . ALA A 1 109 ? -12.323 1.579 18.893 1.00 53.09 109 ALA A C 1
ATOM 866 O O . ALA A 1 109 ? -12.418 2.735 19.327 1.00 53.09 109 ALA A O 1
ATOM 867 N N . PRO A 1 110 ? -11.244 1.154 18.215 1.00 56.94 110 PRO A N 1
ATOM 868 C CA . PRO A 1 110 ? -10.138 2.043 17.911 1.00 56.94 110 PRO A CA 1
ATOM 869 C C . PRO A 1 110 ? -10.654 3.221 17.082 1.00 56.94 110 PRO A C 1
ATOM 871 O O . PRO A 1 110 ? -11.502 3.066 16.201 1.00 56.94 110 PRO A O 1
ATOM 874 N N . ALA A 1 111 ? -10.148 4.421 17.377 1.00 64.62 111 ALA A N 1
ATOM 875 C CA . ALA A 1 111 ? -10.539 5.654 16.689 1.00 64.62 111 ALA A CA 1
ATOM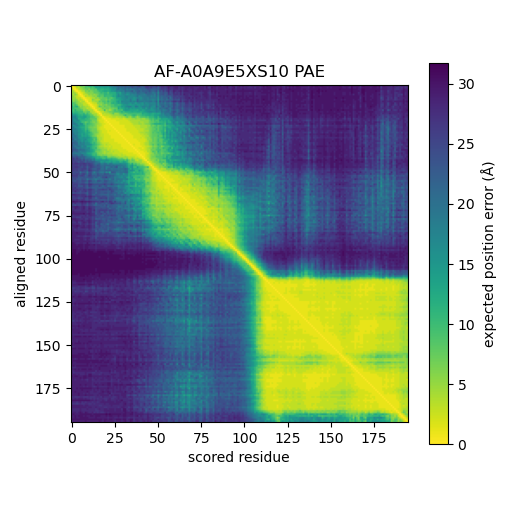 876 C C . ALA A 1 111 ? -10.181 5.643 15.186 1.00 64.62 111 ALA A C 1
ATOM 878 O O . ALA A 1 111 ? -10.655 6.487 14.431 1.00 64.62 111 ALA A O 1
ATOM 879 N N . ARG A 1 112 ? -9.364 4.675 14.752 1.00 74.44 112 ARG A N 1
ATOM 880 C CA . ARG A 1 112 ? -8.905 4.473 13.380 1.00 74.44 112 ARG A CA 1
ATOM 881 C C . ARG A 1 112 ? -9.018 2.991 13.018 1.00 74.44 112 ARG A C 1
ATOM 883 O O . ARG A 1 112 ? -8.642 2.138 13.815 1.00 74.44 112 ARG A O 1
ATOM 890 N N . LYS A 1 113 ? -9.542 2.711 11.824 1.00 91.75 113 LYS A N 1
ATOM 891 C CA . LYS A 1 113 ? -9.541 1.379 11.206 1.00 91.75 113 LYS A CA 1
ATOM 892 C C . LYS A 1 113 ? -8.393 1.320 10.207 1.00 91.75 113 LYS A C 1
ATOM 894 O O . LYS A 1 113 ? -8.238 2.265 9.431 1.00 91.75 113 LYS A O 1
ATOM 899 N N . ASP A 1 114 ? -7.618 0.247 10.235 1.00 94.88 114 ASP A N 1
ATOM 900 C CA . ASP A 1 114 ? -6.570 0.016 9.244 1.00 94.88 114 ASP A CA 1
ATOM 901 C C . ASP A 1 114 ? -7.153 -0.659 8.006 1.00 94.88 114 ASP A C 1
ATOM 903 O O . ASP A 1 114 ? -8.128 -1.403 8.106 1.00 94.88 114 ASP A O 1
ATOM 907 N N . ASP A 1 115 ? -6.547 -0.416 6.844 1.00 96.00 115 ASP A N 1
ATOM 908 C CA . ASP A 1 115 ? -6.913 -1.101 5.606 1.00 96.00 115 ASP A CA 1
ATOM 909 C C . ASP A 1 115 ? -6.409 -2.554 5.666 1.00 96.00 115 ASP A C 1
ATOM 911 O O . ASP A 1 115 ? -5.213 -2.825 5.527 1.00 96.00 115 ASP A O 1
ATOM 915 N N . LEU A 1 116 ? -7.319 -3.502 5.907 1.00 96.75 116 LEU A N 1
ATOM 916 C CA . LEU A 1 116 ? -6.967 -4.916 6.052 1.00 96.75 116 LEU A CA 1
ATOM 917 C C . LEU A 1 116 ? -6.734 -5.592 4.696 1.00 96.75 116 LEU A C 1
ATOM 919 O O . LEU A 1 116 ? -6.184 -6.690 4.664 1.00 96.75 116 LEU A O 1
ATOM 923 N N . LYS A 1 117 ? -7.097 -4.949 3.575 1.00 96.44 117 LYS A N 1
ATOM 924 C CA . LYS A 1 117 ? -6.890 -5.496 2.221 1.00 96.44 117 LYS A CA 1
ATOM 925 C C . LYS A 1 117 ? -5.415 -5.506 1.810 1.00 96.44 117 LYS A C 1
ATOM 927 O O . LYS A 1 117 ? -5.083 -6.078 0.778 1.00 96.44 117 LYS A O 1
ATOM 932 N N . VAL A 1 118 ? -4.534 -4.889 2.603 1.00 95.00 118 VAL A N 1
ATOM 933 C CA . VAL A 1 118 ? -3.074 -5.012 2.451 1.00 95.00 118 VAL A CA 1
ATOM 934 C C . VAL A 1 118 ? -2.601 -6.457 2.683 1.00 95.00 118 VAL A C 1
ATOM 936 O O . VAL A 1 118 ? -1.573 -6.869 2.152 1.00 95.00 118 VAL A O 1
ATOM 939 N N . VAL A 1 119 ? -3.366 -7.248 3.441 1.00 95.56 119 VAL A N 1
ATOM 940 C CA . VAL A 1 119 ? -3.131 -8.684 3.616 1.00 95.56 119 VAL A CA 1
ATOM 941 C C . VAL A 1 119 ? -3.729 -9.452 2.436 1.00 95.56 119 VAL A C 1
ATOM 943 O O . VAL A 1 119 ? -4.930 -9.376 2.161 1.00 95.56 119 VAL A O 1
ATOM 946 N N . GLU A 1 120 ? -2.900 -10.240 1.756 1.00 93.75 120 GLU A N 1
ATOM 947 C CA . GLU A 1 120 ? -3.329 -11.047 0.619 1.00 93.75 120 GLU A CA 1
ATOM 948 C C . GLU A 1 120 ? -4.385 -12.076 1.049 1.00 93.75 120 GLU A C 1
ATOM 950 O O . GLU A 1 120 ? -4.258 -12.764 2.062 1.00 93.75 120 GLU A O 1
ATOM 955 N N . GLY A 1 121 ? -5.458 -12.170 0.261 1.00 92.31 121 GLY A N 1
ATOM 956 C CA . GLY A 1 121 ? -6.613 -13.016 0.556 1.00 92.31 121 GLY A CA 1
ATOM 957 C C . GLY A 1 121 ? -7.758 -12.290 1.270 1.00 92.31 121 GLY A C 1
ATOM 958 O O . GLY A 1 121 ? -8.879 -12.804 1.248 1.00 92.31 121 GLY A O 1
ATOM 959 N N . ILE A 1 122 ? -7.534 -11.082 1.805 1.00 95.00 122 ILE A N 1
ATOM 960 C CA . ILE A 1 122 ? -8.584 -10.234 2.387 1.00 95.00 122 ILE A CA 1
ATOM 961 C C . ILE A 1 122 ? -9.109 -9.253 1.333 1.00 95.00 122 ILE A C 1
ATOM 963 O O . ILE A 1 122 ? -8.514 -8.226 1.030 1.00 95.00 122 ILE A O 1
ATOM 967 N N . GLY A 1 123 ? -10.278 -9.560 0.767 1.00 93.81 123 GLY A N 1
ATOM 968 C CA . GLY A 1 123 ? -11.001 -8.631 -0.108 1.00 93.81 123 GLY A CA 1
ATOM 969 C C . GLY A 1 123 ? -11.901 -7.650 0.663 1.00 93.81 123 GLY A C 1
ATOM 970 O O . GLY A 1 123 ? -12.193 -7.880 1.841 1.00 93.81 123 GLY A O 1
ATOM 971 N N . PRO A 1 124 ? -12.478 -6.627 -0.008 1.00 95.38 124 PRO A N 1
ATOM 972 C CA . PRO A 1 124 ? -13.347 -5.625 0.627 1.00 95.38 124 PRO A CA 1
ATOM 973 C C . PRO A 1 124 ? -14.516 -6.218 1.418 1.00 95.38 124 PRO A C 1
ATOM 975 O O . PRO A 1 124 ? -14.977 -5.647 2.403 1.00 95.38 124 PRO A O 1
ATOM 978 N N . LYS A 1 125 ? -15.024 -7.385 0.996 1.00 94.50 125 LYS A N 1
ATOM 979 C CA . LYS A 1 125 ? -16.134 -8.034 1.694 1.00 94.50 125 LYS A CA 1
ATOM 980 C C . LYS A 1 125 ? -15.702 -8.771 2.960 1.00 94.50 125 LYS A C 1
ATOM 982 O O . LYS A 1 125 ? -16.460 -8.789 3.924 1.00 94.50 125 LYS A O 1
ATOM 987 N N . ILE A 1 126 ? -14.507 -9.355 2.956 1.00 95.75 126 ILE A N 1
ATOM 988 C CA . ILE A 1 126 ? -13.931 -10.029 4.123 1.00 95.75 126 ILE A CA 1
ATOM 989 C C . ILE A 1 126 ? -13.533 -8.989 5.162 1.00 95.75 126 ILE A C 1
ATOM 991 O O . ILE A 1 126 ? -13.887 -9.138 6.323 1.00 95.75 126 ILE A O 1
ATOM 995 N N . GLU A 1 127 ? -12.915 -7.888 4.736 1.00 96.31 127 GLU A N 1
ATOM 996 C CA . GLU A 1 127 ? -12.623 -6.742 5.601 1.00 96.31 127 GLU A CA 1
ATOM 997 C C . GLU A 1 127 ? -13.882 -6.258 6.344 1.00 96.31 127 GLU A C 1
ATOM 999 O O . GLU A 1 127 ? -13.878 -6.128 7.565 1.00 96.31 127 GLU A O 1
ATOM 1004 N N . GLN A 1 128 ? -15.008 -6.097 5.638 1.00 94.44 128 GLN A N 1
ATOM 1005 C CA . GLN A 1 128 ? -16.285 -5.747 6.274 1.00 94.44 128 GLN A CA 1
ATOM 1006 C C . GLN A 1 128 ? -16.749 -6.774 7.321 1.00 94.44 128 GLN A C 1
ATOM 1008 O O . GLN A 1 128 ? -17.327 -6.381 8.334 1.00 94.44 128 GLN A O 1
ATOM 1013 N N . LEU A 1 129 ? -16.533 -8.074 7.083 1.00 95.25 129 LEU A N 1
ATOM 1014 C CA . LEU A 1 129 ? -16.876 -9.133 8.041 1.00 95.25 129 LEU A CA 1
ATOM 1015 C C . LEU A 1 129 ? -15.983 -9.076 9.283 1.00 95.25 129 LEU A C 1
ATOM 1017 O O . LEU A 1 129 ? -16.487 -9.207 10.396 1.00 95.25 129 LEU A O 1
ATOM 1021 N N . LEU A 1 130 ? -14.684 -8.838 9.100 1.00 95.81 130 LEU A N 1
ATOM 1022 C CA . LEU A 1 130 ? -13.720 -8.700 10.192 1.00 95.81 130 LEU A CA 1
ATOM 1023 C C . LEU A 1 130 ? -14.040 -7.473 11.055 1.00 95.81 130 LEU A C 1
ATOM 1025 O O . LEU A 1 130 ? -14.140 -7.592 12.277 1.00 95.81 130 LEU A O 1
ATOM 1029 N N . TYR A 1 131 ? -14.350 -6.333 10.431 1.00 94.44 131 TYR A N 1
ATOM 1030 C CA . TYR A 1 131 ? -14.822 -5.148 11.148 1.00 94.44 131 TYR A CA 1
ATOM 1031 C C . TYR A 1 131 ? -16.117 -5.406 11.926 1.00 94.44 131 TYR A C 1
ATOM 1033 O O . TYR A 1 131 ? -16.270 -4.898 13.036 1.00 94.44 131 TYR A O 1
ATOM 1041 N N . ALA A 1 132 ? -17.053 -6.186 11.378 1.00 92.88 132 ALA A N 1
ATOM 1042 C CA . ALA A 1 132 ? -18.292 -6.531 12.078 1.00 92.88 132 ALA A CA 1
ATOM 1043 C C . ALA A 1 132 ? -18.050 -7.406 13.323 1.00 92.88 132 ALA A C 1
ATOM 1045 O O . ALA A 1 132 ? -18.850 -7.382 14.256 1.00 92.88 132 ALA A O 1
ATOM 1046 N N . GLU A 1 133 ? -16.937 -8.138 13.359 1.00 93.94 133 GLU A N 1
ATOM 1047 C CA . GLU A 1 133 ? -16.505 -8.980 14.480 1.00 93.94 133 GLU A CA 1
ATOM 1048 C C . GLU A 1 133 ? -15.440 -8.286 15.359 1.00 93.94 133 GLU A C 1
ATOM 1050 O O . GLU A 1 133 ? -14.782 -8.936 16.168 1.00 93.94 133 GLU A O 1
ATOM 1055 N N . ALA A 1 134 ? -15.333 -6.955 15.247 1.00 93.62 134 ALA A N 1
ATOM 1056 C CA . ALA A 1 134 ? -14.466 -6.079 16.035 1.00 93.62 134 ALA A CA 1
ATOM 1057 C C . ALA A 1 134 ? -12.949 -6.260 15.832 1.00 93.62 134 ALA A C 1
ATOM 1059 O O . ALA A 1 134 ? -12.177 -5.970 16.742 1.00 93.62 134 ALA A O 1
ATOM 1060 N N . ILE A 1 135 ? -12.532 -6.695 14.641 1.00 95.06 135 ILE A N 1
ATOM 1061 C CA . ILE A 1 135 ? -11.127 -6.755 14.216 1.00 95.06 135 ILE A CA 1
ATOM 1062 C C . ILE A 1 135 ? -10.884 -5.564 13.294 1.00 95.06 135 ILE A C 1
ATOM 1064 O O . ILE A 1 135 ? -11.287 -5.614 12.134 1.00 95.06 135 ILE A O 1
ATOM 1068 N N . TYR A 1 136 ? -10.305 -4.476 13.802 1.00 94.50 136 TYR A N 1
ATOM 1069 C CA . TYR A 1 136 ? -10.250 -3.191 13.098 1.00 94.50 136 TYR A CA 1
ATOM 1070 C C . TYR A 1 136 ? -8.854 -2.774 12.648 1.00 94.50 136 TYR A C 1
ATOM 1072 O O . TYR A 1 136 ? -8.747 -1.985 11.708 1.00 94.50 136 TYR A O 1
ATOM 1080 N N . THR A 1 137 ? -7.812 -3.252 13.319 1.00 96.12 137 THR A N 1
ATOM 1081 C CA . THR A 1 137 ? -6.417 -2.883 13.052 1.00 96.12 137 THR A CA 1
ATOM 1082 C C . THR A 1 137 ? -5.606 -4.076 12.558 1.00 96.12 137 THR A C 1
ATOM 1084 O O . THR A 1 137 ? -6.022 -5.234 12.680 1.00 96.12 137 THR A O 1
ATOM 1087 N N . TRP A 1 138 ? -4.418 -3.807 12.013 1.00 96.25 138 TRP A N 1
ATOM 1088 C CA . TRP A 1 138 ? -3.462 -4.875 11.710 1.00 96.25 138 TRP A CA 1
ATOM 1089 C C . TRP A 1 138 ? -3.013 -5.609 12.980 1.00 96.25 138 TRP A C 1
ATOM 1091 O O . TRP A 1 138 ? -2.771 -6.810 12.923 1.00 96.25 138 TRP A O 1
ATOM 1101 N N . GLU A 1 139 ? -2.958 -4.924 14.127 1.00 94.88 139 GLU A N 1
ATOM 1102 C CA . GLU A 1 139 ? -2.668 -5.538 15.431 1.00 94.88 139 GLU A CA 1
ATOM 1103 C C . GLU A 1 139 ? -3.780 -6.506 15.856 1.00 94.88 139 GLU A C 1
ATOM 1105 O O . GLU A 1 139 ? -3.496 -7.661 16.171 1.00 94.88 139 GLU A O 1
ATOM 1110 N N . ASP A 1 140 ? -5.049 -6.084 15.764 1.00 95.62 140 ASP A N 1
ATOM 1111 C CA . ASP A 1 140 ? -6.199 -6.939 16.077 1.00 95.62 140 ASP A CA 1
ATOM 1112 C C . ASP A 1 140 ? -6.174 -8.209 15.217 1.00 95.62 140 ASP A C 1
ATOM 1114 O O . ASP A 1 140 ? -6.394 -9.318 15.708 1.00 95.62 140 ASP A O 1
ATOM 1118 N N . LEU A 1 141 ? -5.898 -8.059 13.917 1.00 96.75 141 LEU A N 1
ATOM 1119 C CA . LEU A 1 141 ? -5.837 -9.178 12.980 1.00 96.75 141 LEU A CA 1
ATOM 1120 C C . LEU A 1 141 ? -4.634 -10.093 13.260 1.00 96.75 141 LEU A C 1
ATOM 1122 O O . LEU A 1 141 ? -4.775 -11.312 13.193 1.00 96.75 141 LEU A O 1
ATOM 1126 N N . ALA A 1 142 ? -3.477 -9.523 13.604 1.00 96.38 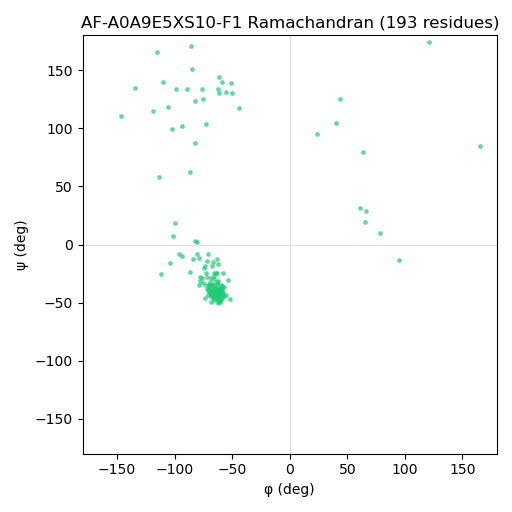142 ALA A N 1
ATOM 1127 C CA . ALA A 1 142 ? -2.257 -10.259 13.933 1.00 96.38 142 ALA A CA 1
ATOM 1128 C C . ALA A 1 142 ? -2.376 -11.087 15.219 1.00 96.38 142 ALA A C 1
ATOM 1130 O O . ALA A 1 142 ? -1.700 -12.113 15.346 1.00 96.38 142 ALA A O 1
ATOM 1131 N N . ASP A 1 143 ? -3.199 -10.637 16.164 1.00 95.75 143 ASP A N 1
ATOM 1132 C CA . ASP A 1 143 ? -3.440 -11.311 17.441 1.00 95.75 143 ASP A CA 1
ATOM 1133 C C . ASP A 1 143 ? -4.696 -12.193 17.424 1.00 95.75 143 ASP A C 1
ATOM 1135 O O . ASP A 1 143 ? -4.930 -12.969 18.355 1.00 95.75 143 ASP A O 1
ATOM 1139 N N . THR A 1 144 ? -5.498 -12.132 16.357 1.00 96.12 144 THR A N 1
ATOM 1140 C CA . THR A 1 144 ? -6.653 -13.015 16.196 1.00 96.12 144 THR A CA 1
ATOM 1141 C C . THR A 1 144 ? -6.194 -14.424 15.792 1.00 96.12 144 THR A C 1
ATOM 1143 O O . THR A 1 144 ? -5.537 -14.585 14.762 1.00 96.12 144 THR A O 1
ATOM 1146 N N . PRO A 1 145 ? -6.589 -15.479 16.533 1.00 95.69 145 PRO A N 1
ATOM 1147 C CA . PRO A 1 145 ? -6.273 -16.856 16.162 1.00 95.69 145 PRO A CA 1
ATOM 1148 C C . PRO A 1 145 ? -6.868 -17.249 14.805 1.00 95.69 145 PRO A C 1
ATOM 1150 O O . PRO A 1 145 ? -8.009 -16.891 14.489 1.00 95.69 145 PRO A O 1
ATOM 1153 N N . VAL A 1 146 ? -6.145 -18.065 14.034 1.00 95.31 146 VAL A N 1
ATOM 1154 C CA . VAL A 1 146 ? -6.588 -18.558 12.716 1.00 95.31 146 VAL A CA 1
ATOM 1155 C C . VAL A 1 146 ? -7.932 -19.287 12.819 1.00 95.31 146 VAL A C 1
ATOM 1157 O O . VAL A 1 146 ? -8.807 -19.125 11.968 1.00 95.31 146 VAL A O 1
ATOM 1160 N N . GLU A 1 147 ? -8.156 -20.031 13.902 1.00 94.94 147 GLU A N 1
ATOM 1161 C CA . GLU A 1 147 ? -9.410 -20.735 14.174 1.00 94.94 147 GLU A CA 1
ATOM 1162 C C . GLU A 1 147 ? -10.582 -19.761 14.296 1.00 94.94 147 GLU A C 1
ATOM 1164 O O . GLU A 1 147 ? -11.676 -20.031 13.795 1.00 94.94 147 GLU A O 1
ATOM 1169 N N . ARG A 1 148 ? -10.358 -18.606 14.933 1.00 95.75 148 ARG A N 1
ATOM 1170 C CA . ARG A 1 148 ? -11.379 -17.568 15.074 1.00 95.75 148 ARG A CA 1
ATOM 1171 C C . ARG A 1 148 ? -11.695 -16.935 13.724 1.00 95.75 148 ARG A C 1
ATOM 1173 O O . ARG A 1 148 ? -12.870 -16.756 13.412 1.00 95.75 148 ARG A O 1
ATOM 1180 N N . LEU A 1 149 ? -10.679 -16.648 12.912 1.00 96.25 149 LEU A N 1
ATOM 1181 C CA . LEU A 1 149 ? -10.868 -16.127 11.555 1.00 96.25 149 LEU A CA 1
ATOM 1182 C C . LEU A 1 149 ? -11.668 -17.110 10.694 1.00 96.25 149 LEU A C 1
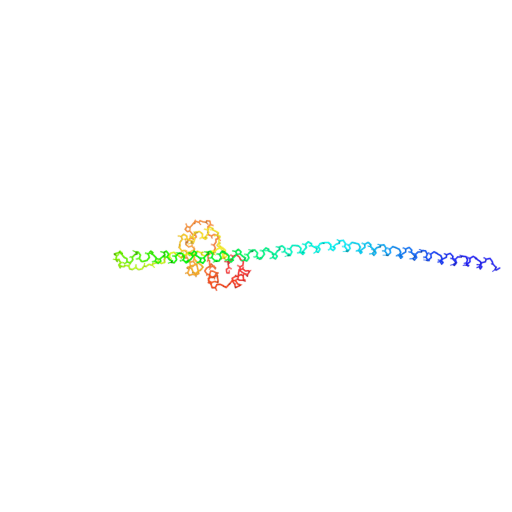ATOM 1184 O O . LEU A 1 149 ? -12.643 -16.721 10.053 1.00 96.25 149 LEU A O 1
ATOM 1188 N N . ARG A 1 150 ? -11.335 -18.403 10.759 1.00 95.31 150 ARG A N 1
ATOM 1189 C CA . ARG A 1 150 ? -12.053 -19.460 10.036 1.00 95.31 150 ARG A CA 1
ATOM 1190 C C . ARG A 1 150 ? -13.525 -19.541 10.458 1.00 95.31 150 ARG A C 1
ATOM 1192 O O . ARG A 1 150 ? -14.399 -19.556 9.595 1.00 95.31 150 ARG A O 1
ATOM 1199 N N . GLN A 1 151 ? -13.819 -19.460 11.760 1.00 95.00 151 GLN A N 1
ATOM 1200 C CA . GLN A 1 151 ? -15.200 -19.398 12.267 1.00 95.00 151 GLN A CA 1
ATOM 1201 C C . GLN A 1 151 ? -15.985 -18.191 11.733 1.00 95.00 151 GLN A C 1
ATOM 1203 O O . GLN A 1 151 ? -17.174 -18.317 11.432 1.00 95.00 151 GLN A O 1
ATOM 1208 N N . ILE A 1 152 ? -15.346 -17.022 11.622 1.00 95.00 152 ILE A N 1
ATOM 1209 C CA . ILE A 1 152 ? -15.977 -15.808 11.082 1.00 95.00 152 ILE A CA 1
ATOM 1210 C C . ILE A 1 152 ? -16.355 -16.016 9.609 1.00 95.00 152 ILE A C 1
ATOM 1212 O O . ILE A 1 152 ? -17.485 -15.715 9.216 1.00 95.00 152 ILE A O 1
ATOM 1216 N N . LEU A 1 153 ? -15.446 -16.580 8.808 1.00 94.62 153 LEU A N 1
ATOM 1217 C CA . LEU A 1 153 ? -15.697 -16.881 7.395 1.00 94.62 153 LEU A CA 1
ATOM 1218 C C . LEU A 1 153 ? -16.804 -17.930 7.224 1.00 94.62 153 LEU A C 1
ATOM 1220 O O . LEU A 1 153 ? -17.706 -17.748 6.404 1.00 94.62 153 LEU A O 1
ATOM 1224 N N . ASP A 1 154 ? -16.793 -18.988 8.036 1.00 93.50 154 ASP A N 1
ATOM 1225 C CA . ASP A 1 154 ? -17.814 -20.036 7.997 1.00 93.50 154 ASP A CA 1
ATOM 1226 C C . ASP A 1 154 ? -19.208 -19.505 8.341 1.00 93.50 154 ASP A C 1
ATOM 1228 O O . ASP A 1 154 ? -20.186 -19.833 7.660 1.00 93.50 154 ASP A O 1
ATOM 1232 N N . LYS A 1 155 ? -19.298 -18.636 9.355 1.00 93.38 155 LYS A N 1
ATOM 1233 C CA . LYS A 1 155 ? -20.540 -17.961 9.751 1.00 93.38 155 LYS A CA 1
ATOM 1234 C C . LYS A 1 155 ? -21.070 -17.039 8.648 1.00 93.38 155 LYS A C 1
ATOM 1236 O O . LYS A 1 155 ? -22.283 -16.893 8.511 1.00 93.38 155 LYS A O 1
ATOM 1241 N N . ALA A 1 156 ? -20.186 -16.439 7.851 1.00 91.19 156 ALA A N 1
ATOM 1242 C CA . ALA A 1 156 ? -20.562 -15.584 6.728 1.00 91.19 156 ALA A CA 1
ATOM 1243 C C . ALA A 1 156 ? -21.088 -16.371 5.510 1.00 91.19 156 ALA A C 1
ATOM 1245 O O . ALA A 1 156 ? -21.803 -15.813 4.672 1.00 91.19 156 ALA A O 1
ATOM 1246 N N . GLY A 1 157 ? -20.777 -17.668 5.423 1.00 90.75 157 GLY A N 1
ATOM 1247 C CA . GLY A 1 157 ? -21.406 -18.621 4.512 1.00 90.75 157 GLY A CA 1
ATOM 1248 C C . GLY A 1 157 ? -20.447 -19.305 3.527 1.00 90.75 157 GLY A C 1
ATOM 1249 O O . GLY A 1 157 ? -19.274 -18.948 3.422 1.00 90.75 157 GLY A O 1
ATOM 1250 N N . PRO A 1 158 ? -20.945 -20.277 2.733 1.00 89.94 158 PRO A N 1
ATOM 1251 C CA . PRO A 1 158 ? -20.108 -21.165 1.916 1.00 89.94 158 PRO A CA 1
ATOM 1252 C C . PRO A 1 158 ? -19.202 -20.460 0.901 1.00 89.94 158 PRO A C 1
ATOM 1254 O O . PRO A 1 158 ? -18.168 -21.002 0.526 1.00 89.94 158 PRO A O 1
ATOM 1257 N N . ARG A 1 159 ? -19.573 -19.248 0.472 1.00 89.56 159 ARG A N 1
ATOM 1258 C CA . ARG A 1 159 ? -18.805 -18.443 -0.489 1.00 89.56 159 ARG A CA 1
ATOM 1259 C C . ARG A 1 159 ? -17.430 -18.027 0.035 1.00 89.56 159 ARG A C 1
ATOM 1261 O O . ARG A 1 159 ? -16.554 -17.776 -0.778 1.00 89.56 159 ARG A O 1
ATOM 1268 N N . TYR A 1 160 ? -17.240 -17.960 1.352 1.00 90.12 160 TYR A N 1
ATOM 1269 C CA . TYR A 1 160 ? -15.985 -17.507 1.955 1.00 90.12 160 TYR A CA 1
ATOM 1270 C C . TYR A 1 160 ? -15.016 -18.649 2.280 1.00 90.12 160 TYR A C 1
ATOM 1272 O O . TYR A 1 160 ? -13.852 -18.385 2.545 1.00 90.12 160 TYR A O 1
ATOM 1280 N N . ARG A 1 161 ? -15.453 -19.914 2.187 1.00 84.38 161 ARG A N 1
ATOM 1281 C CA . ARG A 1 161 ? -14.620 -21.099 2.482 1.00 84.38 161 ARG A CA 1
ATOM 1282 C C . ARG A 1 161 ? -13.467 -21.321 1.507 1.00 84.38 161 ARG A C 1
ATOM 1284 O O . ARG A 1 161 ? -12.589 -22.127 1.778 1.00 84.38 161 ARG A O 1
ATOM 1291 N N . VAL A 1 162 ? -13.500 -20.651 0.356 1.00 86.00 162 VAL A N 1
ATOM 1292 C CA . VAL A 1 162 ? -12.401 -20.673 -0.619 1.00 86.00 162 VAL A CA 1
ATOM 1293 C C . VAL A 1 162 ? -11.194 -19.856 -0.153 1.00 86.00 162 VAL A C 1
ATOM 1295 O O . VAL A 1 162 ? -10.103 -20.049 -0.681 1.00 86.00 162 VAL A O 1
ATOM 1298 N N . HIS A 1 163 ? -11.386 -18.948 0.810 1.00 88.62 163 HIS A N 1
ATOM 1299 C CA . HIS A 1 163 ? -10.319 -18.153 1.403 1.00 88.62 163 HIS A CA 1
ATOM 1300 C C . HIS A 1 163 ? -9.727 -18.888 2.601 1.00 88.62 163 HIS A C 1
ATOM 1302 O O . HIS A 1 163 ? -10.468 -19.380 3.454 1.00 88.62 163 HIS A O 1
ATOM 1308 N N . ASP A 1 164 ? -8.399 -18.926 2.674 1.00 90.12 164 ASP A N 1
ATOM 1309 C CA . ASP A 1 164 ? -7.685 -19.525 3.794 1.00 90.12 164 ASP A CA 1
ATOM 1310 C C . ASP A 1 164 ? -7.084 -18.428 4.682 1.00 90.12 164 ASP A C 1
ATOM 1312 O O . ASP A 1 164 ? -6.271 -17.644 4.192 1.00 90.12 164 ASP A O 1
ATOM 1316 N N . PRO A 1 165 ? -7.488 -18.324 5.961 1.00 94.50 165 PRO A N 1
ATOM 1317 C CA . PRO A 1 165 ? -6.978 -17.292 6.854 1.00 94.50 165 PRO A CA 1
ATOM 1318 C C . PRO A 1 165 ? -5.609 -17.612 7.469 1.00 94.50 165 PRO A C 1
ATOM 1320 O O . PRO A 1 165 ? -5.140 -16.837 8.298 1.00 94.50 165 PRO A O 1
ATOM 1323 N N . GLU A 1 166 ? -4.983 -18.742 7.127 1.00 93.62 166 GLU A N 1
ATOM 1324 C CA . GLU A 1 166 ? -3.773 -19.236 7.797 1.00 93.62 166 GLU A CA 1
ATOM 1325 C C . GLU A 1 166 ? -2.631 -18.209 7.814 1.00 93.62 166 GLU A C 1
ATOM 1327 O O . GLU A 1 166 ? -2.026 -17.974 8.861 1.00 93.62 166 GLU A O 1
ATOM 1332 N N . SER A 1 167 ? -2.380 -17.527 6.694 1.00 95.00 167 SER A N 1
ATOM 1333 C CA . SER A 1 167 ? -1.312 -16.527 6.593 1.00 95.00 167 SER A CA 1
ATOM 1334 C C . SER A 1 167 ? -1.701 -15.137 7.095 1.00 95.00 167 SER A C 1
ATOM 1336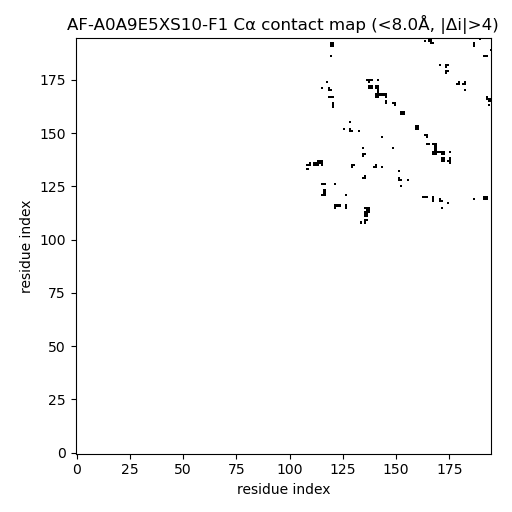 O O . SER A 1 167 ? -0.831 -14.269 7.214 1.00 95.00 167 SER A O 1
ATOM 1338 N N . TRP A 1 168 ? -2.990 -14.873 7.339 1.00 96.06 168 TRP A N 1
ATOM 1339 C CA . TRP A 1 168 ? -3.465 -13.511 7.589 1.00 96.06 168 TRP A CA 1
ATOM 1340 C C . TRP A 1 168 ? -2.857 -12.899 8.850 1.00 96.06 168 TRP A C 1
ATOM 1342 O O . TRP A 1 168 ? -2.358 -11.777 8.750 1.00 96.06 168 TRP A O 1
ATOM 1352 N N . PRO A 1 169 ? -2.799 -13.600 10.003 1.00 96.75 169 PRO A N 1
ATOM 1353 C CA . PRO A 1 169 ? -2.168 -13.041 11.196 1.00 96.75 169 PRO A CA 1
ATOM 1354 C C . PRO A 1 169 ? -0.677 -12.746 10.999 1.00 96.75 169 PRO A C 1
ATOM 1356 O O . PRO A 1 169 ? -0.158 -11.768 11.536 1.00 96.75 169 PRO A O 1
ATOM 1359 N N . PHE A 1 170 ? 0.021 -13.565 10.207 1.00 95.06 170 PHE A N 1
ATOM 1360 C CA . PHE A 1 170 ? 1.446 -13.388 9.935 1.00 95.06 170 PHE A CA 1
ATOM 1361 C C . PHE A 1 170 ? 1.712 -12.135 9.089 1.00 95.06 170 PHE A C 1
ATOM 1363 O O . PHE A 1 170 ? 2.513 -11.283 9.475 1.00 95.06 170 PHE A O 1
ATOM 1370 N N . GLN A 1 171 ? 0.979 -11.972 7.984 1.00 96.56 171 GLN A N 1
ATOM 1371 C CA . GLN A 1 171 ? 1.053 -10.774 7.144 1.00 96.56 171 GLN A CA 1
ATOM 1372 C C . GLN A 1 171 ? 0.635 -9.512 7.909 1.00 96.56 171 GLN A C 1
ATOM 1374 O O . GLN A 1 171 ? 1.327 -8.493 7.861 1.00 96.56 171 GLN A O 1
ATOM 1379 N N . ALA A 1 172 ? -0.446 -9.595 8.687 1.00 97.00 172 ALA A N 1
ATOM 1380 C CA . ALA A 1 172 ? -0.912 -8.496 9.523 1.00 97.00 172 ALA A CA 1
ATOM 1381 C C . ALA A 1 172 ? 0.145 -8.067 10.552 1.00 97.00 172 ALA A C 1
ATOM 1383 O O . ALA A 1 172 ? 0.314 -6.880 10.802 1.00 97.00 172 ALA A O 1
ATOM 1384 N N . ARG A 1 173 ? 0.933 -9.005 11.092 1.00 97.06 173 ARG A N 1
ATOM 1385 C CA . ARG A 1 173 ? 2.036 -8.706 12.021 1.00 97.06 173 ARG A CA 1
ATOM 1386 C C . ARG A 1 173 ? 3.200 -7.966 11.358 1.00 97.06 173 ARG A C 1
ATOM 1388 O O . ARG A 1 173 ? 3.922 -7.232 12.039 1.00 97.06 173 ARG A O 1
ATOM 1395 N N . MET A 1 174 ? 3.424 -8.163 10.058 1.00 96.75 174 MET A N 1
ATOM 1396 C CA . MET A 1 174 ? 4.384 -7.369 9.278 1.00 96.75 174 MET A CA 1
ATOM 1397 C C . MET A 1 174 ? 3.842 -5.964 9.017 1.00 96.75 174 MET A C 1
ATOM 1399 O O . MET A 1 174 ? 4.541 -4.992 9.304 1.00 96.75 174 MET A O 1
ATOM 1403 N N . ALA A 1 175 ? 2.575 -5.857 8.606 1.00 96.00 175 ALA A N 1
ATOM 1404 C CA . ALA A 1 175 ? 1.890 -4.581 8.396 1.00 96.00 175 ALA A CA 1
ATOM 1405 C C . ALA A 1 175 ? 1.821 -3.727 9.678 1.00 96.00 175 ALA A C 1
ATOM 1407 O O . ALA A 1 175 ? 2.219 -2.564 9.672 1.00 96.00 175 ALA A O 1
ATOM 1408 N N . ALA A 1 176 ? 1.417 -4.320 10.807 1.00 94.31 176 ALA A N 1
ATOM 1409 C CA . ALA A 1 176 ? 1.375 -3.667 12.118 1.00 94.31 176 ALA A CA 1
ATOM 1410 C C . ALA A 1 176 ? 2.755 -3.158 12.561 1.00 94.31 176 ALA A C 1
ATOM 1412 O O . ALA A 1 176 ? 2.875 -2.091 13.156 1.00 94.31 176 ALA A O 1
ATOM 1413 N N . GLY A 1 177 ? 3.815 -3.902 12.231 1.00 92.62 177 GLY A N 1
ATOM 1414 C CA . GLY A 1 177 ? 5.191 -3.500 12.509 1.00 92.62 177 GLY A CA 1
ATOM 1415 C C . GLY A 1 177 ? 5.796 -2.533 11.488 1.00 92.62 177 GLY A C 1
ATOM 1416 O O . GLY A 1 177 ? 6.984 -2.238 11.602 1.00 92.62 177 GLY A O 1
ATOM 1417 N N . GLY A 1 178 ? 5.039 -2.091 10.477 1.00 92.94 178 GLY A N 1
ATOM 1418 C CA . GLY A 1 178 ? 5.526 -1.222 9.402 1.00 92.94 178 GLY A CA 1
ATOM 1419 C C . GLY A 1 178 ? 6.586 -1.861 8.498 1.00 92.94 178 GLY A C 1
ATOM 1420 O O . GLY A 1 178 ? 7.331 -1.142 7.835 1.00 92.94 178 GLY A O 1
ATOM 1421 N N . ARG A 1 179 ? 6.690 -3.196 8.477 1.00 94.19 179 ARG A N 1
ATOM 1422 C CA . ARG A 1 179 ? 7.686 -3.949 7.695 1.00 94.19 179 ARG A CA 1
ATOM 1423 C C . ARG A 1 179 ? 7.172 -4.206 6.279 1.00 94.19 179 ARG A C 1
ATOM 1425 O O . ARG A 1 179 ? 6.942 -5.346 5.889 1.00 94.19 179 ARG A O 1
ATOM 1432 N N . TRP A 1 180 ? 6.947 -3.125 5.534 1.00 93.44 180 TRP A N 1
ATOM 1433 C CA . TRP A 1 180 ? 6.335 -3.166 4.202 1.00 93.44 180 TRP A CA 1
ATOM 1434 C C . TRP A 1 180 ? 7.188 -3.916 3.179 1.00 93.44 180 TRP A C 1
ATOM 1436 O O . TRP A 1 180 ? 6.657 -4.770 2.483 1.00 93.44 180 TRP A O 1
ATOM 1446 N N . ASP A 1 181 ? 8.502 -3.683 3.171 1.00 93.44 181 ASP A N 1
ATOM 1447 C CA . ASP A 1 181 ? 9.426 -4.371 2.258 1.00 93.44 181 ASP A CA 1
ATOM 1448 C C . ASP A 1 181 ? 9.460 -5.889 2.513 1.00 93.44 181 ASP A C 1
ATOM 1450 O O . ASP A 1 181 ? 9.537 -6.695 1.588 1.00 93.44 181 ASP A O 1
ATOM 1454 N N . GLU A 1 182 ? 9.391 -6.295 3.787 1.00 92.62 182 GLU A N 1
ATOM 1455 C CA . GLU A 1 182 ? 9.345 -7.710 4.176 1.00 92.62 182 GLU A CA 1
ATOM 1456 C C . GLU A 1 182 ? 8.014 -8.348 3.768 1.00 92.62 182 GLU A C 1
ATOM 1458 O O . GLU A 1 182 ? 8.000 -9.463 3.249 1.00 92.62 182 GLU A O 1
ATOM 1463 N N . LEU A 1 183 ? 6.906 -7.625 3.966 1.00 94.62 183 LEU A N 1
ATOM 1464 C CA . LEU A 1 183 ? 5.576 -8.066 3.565 1.00 94.62 183 LEU A CA 1
ATOM 1465 C C . LEU A 1 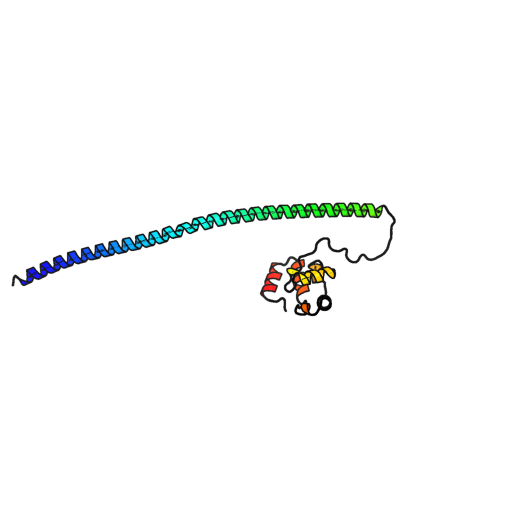183 ? 5.482 -8.252 2.048 1.00 94.62 183 LEU A C 1
ATOM 1467 O O . LEU A 1 183 ? 5.015 -9.297 1.605 1.00 94.62 183 LEU A O 1
ATOM 1471 N N . GLU A 1 184 ? 5.939 -7.269 1.271 1.00 94.00 184 GLU A N 1
ATOM 1472 C CA . GLU A 1 184 ? 5.922 -7.321 -0.193 1.00 94.00 184 GLU A CA 1
ATOM 1473 C C . GLU A 1 184 ? 6.748 -8.505 -0.692 1.00 94.00 184 GLU A C 1
ATOM 1475 O O . GLU A 1 184 ? 6.239 -9.349 -1.427 1.00 94.00 184 GLU A O 1
ATOM 1480 N N . LYS A 1 185 ? 7.981 -8.654 -0.194 1.00 94.00 185 LYS A N 1
ATOM 1481 C CA . LYS A 1 185 ? 8.833 -9.793 -0.542 1.00 94.00 185 LYS A CA 1
ATOM 1482 C C . LYS A 1 185 ? 8.181 -11.133 -0.190 1.00 94.00 185 LYS A C 1
ATOM 1484 O O . LYS A 1 185 ? 8.219 -12.069 -0.987 1.00 94.00 185 LYS A O 1
ATOM 1489 N N . TRP A 1 186 ? 7.568 -11.236 0.989 1.00 92.94 186 TRP A N 1
ATOM 1490 C CA . TRP A 1 186 ? 6.875 -12.454 1.400 1.00 92.94 186 TRP A CA 1
ATOM 1491 C C . TRP A 1 186 ? 5.704 -12.782 0.462 1.00 92.94 186 TRP A C 1
ATOM 1493 O O . TRP A 1 186 ? 5.562 -13.936 0.060 1.00 92.94 186 TRP A O 1
ATOM 1503 N N . GLN A 1 187 ? 4.907 -11.778 0.075 1.00 93.06 187 GLN A N 1
ATOM 1504 C CA . GLN A 1 187 ? 3.771 -11.919 -0.847 1.00 93.06 187 GLN A CA 1
ATOM 1505 C C . GLN A 1 187 ? 4.215 -12.283 -2.274 1.00 93.06 187 GLN A C 1
ATOM 1507 O O . GLN A 1 187 ? 3.552 -13.064 -2.957 1.00 93.06 187 GLN A O 1
ATOM 1512 N N . GLU A 1 188 ? 5.361 -11.771 -2.730 1.00 91.38 188 GLU A N 1
ATOM 1513 C CA . GLU A 1 188 ? 5.946 -12.149 -4.020 1.00 91.38 188 GLU A CA 1
ATOM 1514 C C . GLU A 1 188 ? 6.385 -13.618 -4.056 1.00 91.38 188 GLU A C 1
ATOM 1516 O O . GLU A 1 188 ? 6.147 -14.313 -5.052 1.00 91.38 188 GLU A O 1
ATOM 1521 N N . GLU A 1 189 ? 7.016 -14.087 -2.975 1.00 87.88 189 GLU A N 1
ATOM 1522 C CA . GLU A 1 189 ? 7.486 -15.466 -2.822 1.00 87.88 189 GLU A CA 1
ATOM 1523 C C . GLU A 1 189 ? 6.320 -16.453 -2.628 1.00 87.88 189 GLU A C 1
ATOM 1525 O O . GLU A 1 189 ? 6.335 -17.545 -3.199 1.00 87.88 189 GLU A O 1
ATOM 1530 N N . HIS A 1 190 ? 5.283 -16.052 -1.885 1.00 82.69 190 HIS A N 1
ATOM 1531 C CA . HIS A 1 190 ? 4.150 -16.892 -1.474 1.00 82.69 190 HIS A CA 1
ATOM 1532 C C . HIS A 1 190 ? 2.844 -16.436 -2.126 1.00 82.69 190 HIS A C 1
ATOM 1534 O O . HIS A 1 190 ? 1.858 -16.119 -1.454 1.00 82.69 190 HIS A O 1
ATOM 1540 N N . LYS A 1 191 ? 2.832 -16.417 -3.465 1.00 72.19 191 LYS A N 1
ATOM 1541 C CA . LYS A 1 191 ? 1.647 -16.025 -4.240 1.00 72.19 191 LYS A CA 1
ATOM 1542 C C . LYS A 1 191 ? 0.412 -16.798 -3.776 1.00 72.19 191 LYS A C 1
ATOM 1544 O O . LYS A 1 191 ? 0.473 -18.014 -3.592 1.00 72.19 191 LYS A O 1
ATOM 1549 N N . TYR A 1 192 ? -0.717 -16.099 -3.686 1.00 67.94 192 TYR A N 1
ATOM 1550 C CA . TYR A 1 192 ? -2.005 -16.575 -3.173 1.00 67.94 192 TYR A CA 1
ATOM 1551 C C . TYR A 1 192 ? -2.124 -16.632 -1.643 1.00 67.94 192 TYR A C 1
ATOM 1553 O O . TYR A 1 192 ? -3.112 -17.187 -1.156 1.00 67.94 192 TYR A O 1
ATOM 1561 N N . GLY A 1 193 ? -1.174 -16.068 -0.888 1.00 65.00 193 GLY A N 1
ATOM 1562 C CA . GLY A 1 193 ? -1.234 -16.019 0.575 1.00 65.00 193 GLY A CA 1
ATOM 1563 C C . GLY A 1 193 ? -1.255 -17.403 1.230 1.00 65.00 193 GLY A C 1
ATOM 1564 O O . GLY A 1 193 ? -1.894 -17.589 2.260 1.00 65.00 193 GLY A O 1
ATOM 1565 N N . LYS A 1 194 ? -0.611 -18.396 0.615 1.00 68.56 194 LYS A N 1
ATOM 1566 C CA . LYS A 1 194 ? -0.512 -19.758 1.155 1.00 68.56 194 LYS A CA 1
ATOM 1567 C C . LYS A 1 194 ? 0.919 -20.040 1.584 1.00 68.56 194 LYS A C 1
ATOM 1569 O O . LYS A 1 194 ? 1.848 -19.638 0.888 1.00 68.56 194 LYS A O 1
ATOM 1574 N N . PHE A 1 195 ? 1.062 -20.713 2.723 1.00 59.19 195 PHE A N 1
ATOM 1575 C CA . PHE A 1 195 ? 2.333 -21.299 3.144 1.00 59.19 195 PHE A CA 1
ATOM 1576 C C . PHE A 1 195 ? 2.741 -22.467 2.238 1.00 59.19 195 PHE A C 1
ATOM 1578 O O . PHE A 1 195 ? 1.839 -23.108 1.645 1.00 59.19 195 PHE A O 1
#

Foldseek 3Di:
DPPVVVVVVVVVVVVVVVVVVVVVVVVVVVVVVVVVVVVVVVVVCVVVVVVVVVVVVVVVVVVVVVVVVVVVVVVVVVVVVVVVVVVVVVVVVVVVDDDDDDDDDDDDQPPAFDDLVLQFLQDPVLQVLCVVVRQGALQSQLPDDQVNSCVSQVVVHDVSNVGRCPQSNVLSVCVVVVVSVVSVVVCVVVPRSDD

Sequence (195 aa):
MTILVSGLFSAAESYGKTTATVEIIIMLLVAFILGYMLRYFLEKSKDQTDWKAKFESLQHEHEMLDKRFSLIRDENRQLTTELDECRKKALSARNTGYGFAGTAAKTAAPARKDDLKVVEGIGPKIEQLLYAEAIYTWEDLADTPVERLRQILDKAGPRYRVHDPESWPFQARMAAGGRWDELEKWQEEHKYGKF

Radius of gyration: 39.75 Å; Cα contacts (8 Å, |Δi|>4): 103; chains: 1; bounding box: 75×41×128 Å

pLDDT: mean 82.72, std 15.46, range [39.53, 97.06]

Nearest PDB structures (foldseek):
  3bqt-assembly2_A  TM=5.718E-01  e=4.031E-01  Listeria monocytogenes serotype 4b str. F2365
  3sen-assembly2_B  TM=3.579E-01  e=6.462E+00  Homo sapiens

Mean predicted aligned error: 18.36 Å

Secondary structure (DSSP, 8-state):
--HHHHHHHHHHHHHHHHHHHHHHHHHHHHHHHHHHHHHHHHHGGGHHHHHHHHHHHHHHHHHHHHHHHHHHHHHHHHHHHHHHHHHHHHHHHHTTS----------PPPSS---GGGSTT--HHHHHHHHHTT--SHHHHHHS-HHHHHHHHHHH-GGGTTS--TTHHHHHHHHHTT-HHHHHHHHHHSTTT--